Protein AF-0000000069015264 (afdb_homodimer)

pLDDT: mean 88.88, std 6.6, range [65.31, 96.31]

Secondary structure (DSSP, 8-state):
-EEEEES--HHHHHHHHHHHHTTT--SEEEEE--SSS----HHHHHHHHHH-TT--EEEEES-SS--HHHHHHHHHH-TT--EEEEES-TT--HHHHHHHHHH-TT--EEE-/-EEEEES--HHHHHHHHHHHHTTT---EEEEE--TTS----HHHHHHHHHH-TT--EEEEES-SS--HHHHHHHHHH-TT--EEEEES-TT--HHHHHHHHHH-TT--EEE-

InterPro domains:
  IPR006553 Leucine-rich repeat, cysteine-containing subtype [SM00367] (23-51)
  IPR006553 Leucine-rich repeat, cysteine-containing subtype [SM00367] (52-77)
  IPR006553 Leucine-rich repeat, cysteine-containing subtype [SM00367] (78-103)
  IPR032675 Leucine-rich repeat domain superfamily [G3DSA:3.80.10.10] (3-111)
  IPR057207 F-box/LRR-repeat protein 15-like, leucin rich repeat domain [PF25372] (23-104)

Foldseek 3Di:
DEDADEQAELVNLLVQLQVCLPVVFYAYYAYAYAPVDHGYALNSLLSNLQRGLNHAYYHYEHHARYALNSLLSNLQRHQNHAYYAYYNHVRYDVVSVVSSCVSHVNHDYYHD/DEDADEQAELVNLLVQLQVQLPVVFYAYYAYAYAPVDHGYALNSLLSNLQRGLNHAYYHYEHHARYALNSLLSNLQRHQNHAEYHYYNHVRYDVVSVVSSCVSHVNHDYYHD

Organism: Solanum tuberosum (NCBI:txid4113)

Sequence (224 aa):
MSFVGRKAIDVTLAAIAVGTANCGGLAKLSIQGNNLYRGVTDVGLKAIAQGCPTLKELSLSNVSFVGDEGLSEIAHGCHLLEKLDLFQCPRITNKSLLGIAKNCLNLNSVNEMSFVGRKAIDVTLAAIAVGTANCGGLAKLSIQGNNLYRGVTDVGLKAIAQGCPTLKELSLSNVSFVGDEGLSEIAHGCHLLEKLDLFQCPRITNKSLLGIAKNCLNLNSVNE

Solvent-accessible surface area (backbone atoms only — not comparable to full-atom values): 9660 Å² total; per-residue (Å²): 56,37,40,38,30,52,43,39,29,36,61,25,36,37,23,41,15,59,21,25,45,82,37,80,18,33,31,33,41,35,39,35,32,40,87,87,46,88,33,37,30,32,68,16,38,36,34,31,13,73,30,19,44,52,24,25,33,42,33,43,28,35,28,68,59,30,29,39,67,15,50,44,34,30,21,72,32,15,45,50,24,26,35,39,37,38,35,69,37,81,47,45,46,70,68,35,54,54,48,29,56,69,48,10,81,50,48,75,44,80,43,105,55,36,39,39,28,54,44,37,29,36,61,25,35,37,23,41,14,61,19,25,45,82,36,81,18,33,31,33,42,35,39,34,31,41,88,88,46,86,33,36,31,33,67,15,37,36,34,30,12,73,32,18,45,50,23,26,33,42,33,43,29,35,28,67,58,30,29,38,66,16,50,44,34,29,22,73,33,15,46,49,24,26,35,39,37,37,37,70,38,79,47,44,48,70,67,35,54,52,49,29,55,69,49,9,79,50,48,75,42,80,44,106

Structure (mmCIF, N/CA/C/O backbone):
data_AF-0000000069015264-model_v1
#
loop_
_entity.id
_entity.type
_entity.pdbx_description
1 polymer 'Ein3-binding f-box protein 3'
#
loop_
_atom_site.group_PDB
_atom_site.id
_atom_site.type_symbol
_atom_site.label_atom_id
_atom_site.label_alt_id
_atom_site.label_comp_id
_atom_site.label_asym_id
_atom_site.label_entity_id
_atom_site.label_seq_id
_atom_site.pdbx_PDB_ins_code
_atom_site.Cartn_x
_atom_site.Cartn_y
_atom_site.Cartn_z
_atom_site.occupancy
_atom_site.B_iso_or_equiv
_atom_site.auth_seq_id
_atom_site.auth_comp_id
_atom_site.auth_asym_id
_atom_site.auth_atom_id
_atom_site.pdbx_PDB_model_num
ATOM 1 N N . MET A 1 1 ? -7.809 -1.04 3.629 1 90 1 MET A N 1
ATOM 2 C CA . MET A 1 1 ? -6.461 -1.2 3.088 1 90 1 MET A CA 1
ATOM 3 C C . MET A 1 1 ? -5.469 -0.305 3.824 1 90 1 MET A C 1
ATOM 5 O O . MET A 1 1 ? -5.852 0.72 4.391 1 90 1 MET A O 1
ATOM 9 N N . SER A 1 2 ? -4.18 -0.753 3.887 1 91.38 2 SER A N 1
ATOM 10 C CA . SER A 1 2 ? -3.133 0.001 4.57 1 91.38 2 SER A CA 1
ATOM 11 C C . SER A 1 2 ? -1.863 0.068 3.729 1 91.38 2 SER A C 1
ATOM 13 O O . SER A 1 2 ? -1.563 -0.858 2.971 1 91.38 2 SER A O 1
ATOM 15 N N . PHE A 1 3 ? -1.215 1.207 3.789 1 90.56 3 PHE A N 1
ATOM 16 C CA . PHE A 1 3 ? 0.058 1.398 3.104 1 90.56 3 PHE A CA 1
ATOM 17 C C . PHE A 1 3 ? 1.101 1.98 4.051 1 90.56 3 PHE A C 1
ATOM 19 O O . PHE A 1 3 ? 0.806 2.898 4.816 1 90.56 3 PHE A O 1
ATOM 26 N N . VAL A 1 4 ? 2.176 1.383 4.004 1 90.44 4 VAL A N 1
ATOM 27 C CA . VAL A 1 4 ? 3.328 1.892 4.742 1 90.44 4 VAL A CA 1
ATOM 28 C C . VAL A 1 4 ? 4.516 2.061 3.797 1 90.44 4 VAL A C 1
ATOM 30 O O . VAL A 1 4 ? 4.879 1.13 3.078 1 90.44 4 VAL A O 1
ATOM 33 N N . GLY A 1 5 ? 5.008 3.258 3.764 1 88.38 5 GLY A N 1
ATOM 34 C CA . GLY A 1 5 ? 6.113 3.482 2.842 1 88.38 5 GLY A CA 1
ATOM 35 C C . GLY A 1 5 ? 7.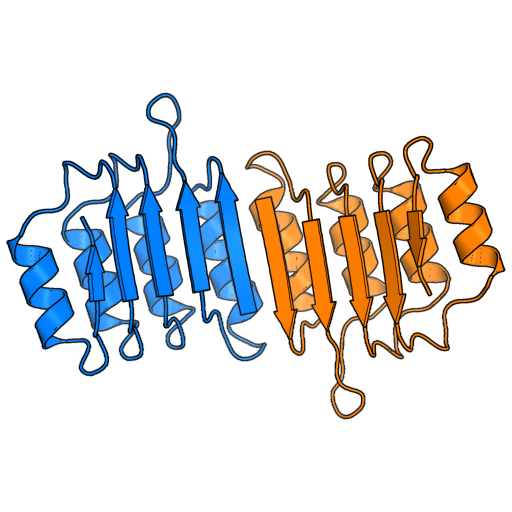199 4.367 3.42 1 88.38 5 GLY A C 1
ATOM 36 O O . GLY A 1 5 ? 6.914 5.32 4.145 1 88.38 5 GLY A O 1
ATOM 37 N N . ARG A 1 6 ? 8.477 3.842 3.068 1 81.62 6 ARG A N 1
ATOM 38 C CA . ARG A 1 6 ? 9.633 4.688 3.35 1 81.62 6 ARG A CA 1
ATOM 39 C C . ARG A 1 6 ? 10.055 5.461 2.107 1 81.62 6 ARG A C 1
ATOM 41 O O . ARG A 1 6 ? 10.016 4.934 0.994 1 81.62 6 ARG A O 1
ATOM 48 N N . LYS A 1 7 ? 10.305 6.73 2.172 1 77.88 7 LYS A N 1
ATOM 49 C CA . LYS A 1 7 ? 10.75 7.59 1.079 1 77.88 7 LYS A CA 1
ATOM 50 C C . LYS A 1 7 ? 9.633 7.793 0.054 1 77.88 7 LYS A C 1
ATOM 52 O O . LYS A 1 7 ? 9.891 7.805 -1.152 1 77.88 7 LYS A O 1
ATOM 57 N N . ALA A 1 8 ? 8.406 7.602 0.492 1 83.25 8 ALA A N 1
ATOM 58 C CA . ALA A 1 8 ? 7.289 7.867 -0.407 1 83.25 8 ALA A CA 1
ATOM 59 C C . ALA A 1 8 ? 7.34 9.297 -0.941 1 83.25 8 ALA A C 1
ATOM 61 O O . ALA A 1 8 ? 7.797 10.211 -0.25 1 83.25 8 ALA A O 1
ATOM 62 N N . ILE A 1 9 ? 6.996 9.406 -2.168 1 86.69 9 ILE A N 1
ATOM 63 C CA . ILE A 1 9 ? 6.938 10.719 -2.807 1 86.69 9 ILE A CA 1
ATOM 64 C C . ILE A 1 9 ? 5.523 10.992 -3.307 1 86.69 9 ILE A C 1
ATOM 66 O O . ILE A 1 9 ? 4.633 10.148 -3.15 1 86.69 9 ILE A O 1
ATOM 70 N N . ASP A 1 10 ? 5.324 12.109 -3.838 1 89.25 10 ASP A N 1
ATOM 71 C CA . ASP A 1 10 ? 3.992 12.555 -4.238 1 89.25 10 ASP A CA 1
ATOM 72 C C . ASP A 1 10 ? 3.383 11.609 -5.27 1 89.25 10 ASP A C 1
ATOM 74 O O . ASP A 1 10 ? 2.191 11.305 -5.211 1 89.25 10 ASP A O 1
ATOM 78 N N . VAL A 1 11 ? 4.203 11.094 -6.086 1 87.56 11 VAL A N 1
ATOM 79 C CA . VAL A 1 11 ? 3.723 10.195 -7.133 1 87.56 11 VAL A CA 1
ATOM 80 C C . VAL A 1 11 ? 3.227 8.891 -6.512 1 87.56 11 VAL A C 1
ATOM 82 O O . VAL A 1 11 ? 2.221 8.328 -6.953 1 87.56 11 VAL A O 1
ATOM 85 N N . THR A 1 12 ? 3.898 8.438 -5.578 1 89.75 12 THR A N 1
ATOM 86 C CA . THR A 1 12 ? 3.48 7.23 -4.879 1 89.75 12 THR A CA 1
ATOM 87 C C . THR A 1 12 ? 2.123 7.434 -4.215 1 89.75 12 THR A C 1
ATOM 89 O O . THR A 1 12 ? 1.22 6.605 -4.367 1 89.75 12 THR A O 1
ATOM 92 N N . LEU A 1 13 ? 1.972 8.516 -3.586 1 91 13 LEU A N 1
ATOM 93 C CA . LEU A 1 13 ? 0.717 8.805 -2.902 1 91 13 LEU A CA 1
ATOM 94 C C . LEU A 1 13 ? -0.426 8.953 -3.9 1 91 13 LEU A C 1
ATOM 96 O O . LEU A 1 13 ? -1.53 8.461 -3.664 1 91 13 LEU A O 1
ATOM 100 N N . ALA A 1 14 ? -0.157 9.547 -4.984 1 92.06 14 ALA A N 1
ATOM 101 C CA . ALA A 1 14 ? -1.168 9.703 -6.027 1 92.06 14 ALA A CA 1
ATOM 102 C C . ALA A 1 14 ? -1.589 8.344 -6.586 1 92.06 14 ALA A C 1
ATOM 104 O O . ALA A 1 14 ? -2.777 8.094 -6.793 1 92.06 14 ALA A O 1
ATOM 105 N N . ALA A 1 15 ? -0.667 7.555 -6.793 1 89.56 15 ALA A N 1
ATOM 106 C CA . ALA A 1 15 ? -0.944 6.227 -7.332 1 89.56 15 ALA A CA 1
ATOM 107 C C . ALA A 1 15 ? -1.759 5.391 -6.348 1 89.56 15 ALA A C 1
ATOM 109 O O . ALA A 1 15 ? -2.713 4.715 -6.738 1 89.56 15 ALA A O 1
ATOM 110 N N . ILE A 1 16 ? -1.406 5.473 -5.152 1 88.75 16 ILE A N 1
ATOM 111 C CA . ILE A 1 16 ? -2.117 4.73 -4.117 1 88.75 16 ILE A CA 1
ATOM 112 C C . ILE A 1 16 ? -3.547 5.25 -3.998 1 88.75 16 ILE A C 1
ATOM 114 O O . ILE A 1 16 ? -4.492 4.469 -3.879 1 88.75 16 ILE A O 1
ATOM 118 N N . ALA A 1 17 ? -3.602 6.512 -4.074 1 91.31 17 ALA A N 1
ATOM 119 C CA . ALA A 1 17 ? -4.926 7.125 -3.99 1 91.31 17 ALA A CA 1
ATOM 120 C C . ALA A 1 17 ? -5.828 6.637 -5.117 1 91.31 17 ALA A C 1
ATOM 122 O O . ALA A 1 17 ? -6.961 6.219 -4.879 1 91.31 17 ALA A O 1
ATOM 123 N N . VAL A 1 18 ? -5.297 6.602 -6.242 1 87.75 18 VAL A N 1
ATOM 124 C CA . VAL A 1 18 ? -6.059 6.168 -7.41 1 87.75 18 VAL A CA 1
ATOM 125 C C . VAL A 1 18 ? -6.352 4.676 -7.312 1 87.75 18 VAL A C 1
ATOM 127 O O . VAL A 1 18 ? -7.477 4.238 -7.566 1 87.75 18 VAL A O 1
ATOM 130 N N . GLY A 1 19 ? -5.484 3.986 -6.91 1 88.25 19 GLY A N 1
ATOM 131 C CA . GLY A 1 19 ? -5.602 2.537 -6.859 1 88.25 19 GLY A CA 1
ATOM 132 C C . GLY A 1 19 ? -6.559 2.055 -5.785 1 88.25 19 GLY A C 1
ATOM 133 O O . GLY A 1 19 ? -7.168 0.989 -5.922 1 88.25 19 GLY A O 1
ATOM 134 N N . THR A 1 20 ? -6.648 2.791 -4.762 1 87.56 20 THR A N 1
ATOM 135 C CA . THR A 1 20 ? -7.469 2.342 -3.641 1 87.56 20 THR A CA 1
ATOM 136 C C . THR A 1 20 ? -8.859 2.963 -3.703 1 87.56 20 THR A C 1
ATOM 138 O O . THR A 1 20 ? -9.789 2.494 -3.037 1 87.56 20 THR A O 1
ATOM 141 N N . ALA A 1 21 ? -8.969 3.971 -4.555 1 82.44 21 ALA A N 1
ATOM 142 C CA . ALA A 1 21 ? -10.219 4.715 -4.641 1 82.44 21 ALA A CA 1
ATOM 143 C C . ALA A 1 21 ? -11.375 3.797 -5.023 1 82.44 21 ALA A C 1
ATOM 145 O O . ALA A 1 21 ? -12.484 3.93 -4.496 1 82.44 21 ALA A O 1
ATOM 146 N N . ASN A 1 22 ? -11.078 2.822 -5.836 1 72.81 22 ASN A N 1
ATOM 147 C CA . ASN A 1 22 ? -12.156 1.99 -6.355 1 72.81 22 ASN A CA 1
ATOM 148 C C . ASN A 1 22 ? -12.289 0.686 -5.574 1 72.81 22 ASN A C 1
ATOM 150 O O . ASN A 1 22 ? -13.07 -0.188 -5.941 1 72.81 22 ASN A O 1
ATOM 154 N N . CYS A 1 23 ? -11.484 0.502 -4.629 1 73.12 23 CYS A N 1
ATOM 155 C CA . CYS A 1 23 ? -11.477 -0.779 -3.93 1 73.12 23 CYS A CA 1
ATOM 156 C C . CYS A 1 23 ? -11.789 -0.596 -2.449 1 73.12 23 CYS A C 1
ATOM 158 O O . CYS A 1 23 ? -11.312 -1.361 -1.611 1 73.12 23 CYS A O 1
ATOM 160 N N . GLY A 1 24 ? -12.617 0.303 -2.023 1 77.25 24 GLY A N 1
ATOM 161 C CA . GLY A 1 24 ? -13.016 0.481 -0.635 1 77.25 24 GLY A CA 1
ATOM 162 C C . GLY A 1 24 ? -12.25 1.592 0.063 1 77.25 24 GLY A C 1
ATOM 163 O O . GLY A 1 24 ? -12.633 2.021 1.154 1 77.25 24 GLY A O 1
ATOM 164 N N . GLY A 1 25 ? -11.102 1.913 -0.547 1 85.81 25 GLY A N 1
ATOM 165 C CA . GLY A 1 25 ? -10.375 3.053 -0.016 1 85.81 25 GLY A CA 1
ATOM 166 C C . GLY A 1 25 ? -9.266 2.658 0.942 1 85.81 25 GLY A C 1
ATOM 167 O O . GLY A 1 25 ? -9.164 1.494 1.337 1 85.81 25 GLY A O 1
ATOM 168 N N . LEU A 1 26 ? -8.422 3.629 1.366 1 90.69 26 LEU A N 1
ATOM 169 C CA . LEU A 1 26 ? -7.297 3.43 2.273 1 90.69 26 LEU A CA 1
ATOM 170 C C . LEU A 1 26 ? -7.688 3.77 3.707 1 90.69 26 LEU A C 1
ATOM 172 O O . LEU A 1 26 ? -8.266 4.828 3.963 1 90.69 26 LEU A O 1
ATOM 176 N N . ALA A 1 27 ? -7.496 2.885 4.566 1 93.25 27 ALA A N 1
ATOM 177 C CA . ALA A 1 27 ? -7.848 3.119 5.965 1 93.25 27 ALA A CA 1
ATOM 178 C C . ALA A 1 27 ? -6.641 3.623 6.758 1 93.25 27 ALA A C 1
ATOM 180 O O . ALA A 1 27 ? -6.781 4.48 7.633 1 93.25 27 ALA A O 1
ATOM 181 N N . LYS A 1 28 ? -5.453 3.092 6.418 1 94.88 28 LYS A N 1
ATOM 182 C CA . LYS A 1 28 ? -4.25 3.484 7.141 1 94.88 28 LYS A CA 1
ATOM 183 C C . LYS A 1 28 ? -3.121 3.842 6.18 1 94.88 28 LYS A C 1
ATOM 185 O O . LYS A 1 28 ? -2.85 3.104 5.23 1 94.88 28 LYS A O 1
ATOM 190 N N . LEU A 1 29 ? -2.518 4.953 6.508 1 95.12 29 LEU A N 1
ATOM 191 C CA . LEU A 1 29 ? -1.38 5.426 5.727 1 95.12 29 LEU A CA 1
ATOM 192 C C . LEU A 1 29 ? -0.23 5.84 6.637 1 95.12 29 LEU A C 1
ATOM 194 O O . LEU A 1 29 ? -0.415 6.66 7.539 1 95.12 29 LEU A O 1
ATOM 198 N N . SER A 1 30 ? 0.88 5.242 6.422 1 95.56 30 SER A N 1
ATOM 199 C CA . SER A 1 30 ? 2.08 5.586 7.176 1 95.56 30 SER A CA 1
ATOM 200 C C . SER A 1 30 ? 3.248 5.898 6.246 1 95.56 30 SER A C 1
ATOM 202 O O . SER A 1 30 ? 3.695 5.031 5.496 1 95.56 30 SER A O 1
ATOM 204 N N . ILE A 1 31 ? 3.686 7.145 6.395 1 92.5 31 ILE A N 1
ATOM 205 C CA . ILE A 1 31 ? 4.773 7.586 5.531 1 92.5 31 ILE A CA 1
ATOM 206 C C . ILE A 1 31 ? 5.988 7.953 6.383 1 92.5 31 ILE A C 1
ATOM 208 O O . ILE A 1 31 ? 5.879 8.742 7.324 1 92.5 31 ILE A O 1
ATOM 212 N N . GLN A 1 32 ? 7.051 7.41 6.117 1 89.25 32 GLN A N 1
ATOM 213 C CA . GLN A 1 32 ? 8.32 7.742 6.754 1 89.25 32 GLN A CA 1
ATOM 214 C C . GLN A 1 32 ? 9.289 8.375 5.754 1 89.25 32 GLN A C 1
ATOM 216 O O . GLN A 1 32 ? 9.75 7.715 4.824 1 89.25 32 GLN A O 1
ATOM 221 N N . GLY A 1 33 ? 9.414 9.625 5.855 1 83.31 33 GLY A N 1
ATOM 222 C CA . GLY A 1 33 ? 10.344 10.336 4.988 1 83.31 33 GLY A CA 1
ATOM 223 C C . GLY A 1 33 ? 11.766 10.328 5.512 1 83.31 33 GLY A C 1
ATOM 224 O O . GLY A 1 33 ? 12.078 9.609 6.461 1 83.31 33 GLY A O 1
ATOM 225 N N . ASN A 1 34 ? 12.539 10.828 4.645 1 75.19 34 ASN A N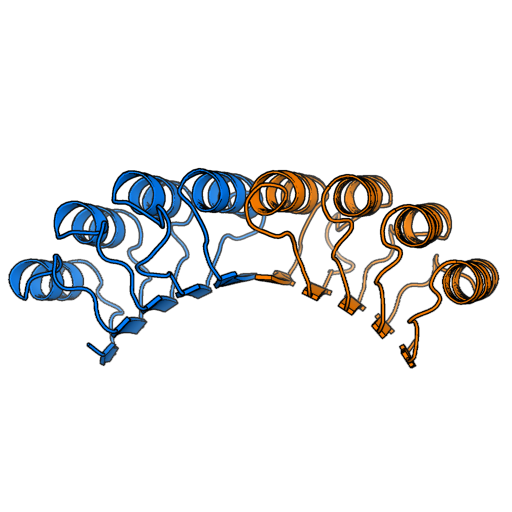 1
ATOM 226 C CA . ASN A 1 34 ? 13.914 11.086 5.051 1 75.19 34 ASN A CA 1
ATOM 227 C C . ASN A 1 34 ? 14.359 12.5 4.688 1 75.19 34 ASN A C 1
ATOM 229 O O . ASN A 1 34 ? 13.797 13.109 3.777 1 75.19 34 ASN A O 1
ATOM 233 N N . ASN A 1 35 ? 14.984 13.062 5.535 1 67.62 35 ASN A N 1
ATOM 234 C CA . ASN A 1 35 ? 15.406 14.453 5.383 1 67.62 35 ASN A CA 1
ATOM 235 C C . ASN A 1 35 ? 16.359 14.617 4.191 1 67.62 35 ASN A C 1
ATOM 237 O O . ASN A 1 35 ? 16.578 15.742 3.732 1 67.62 35 ASN A O 1
ATOM 241 N N . LEU A 1 36 ? 16.875 13.695 3.666 1 65.56 36 LEU A N 1
ATOM 242 C CA . LEU A 1 36 ? 17.891 13.789 2.631 1 65.56 36 LEU A CA 1
ATOM 243 C C . LEU A 1 36 ? 17.266 13.805 1.242 1 65.56 36 LEU A C 1
ATOM 245 O O . LEU A 1 36 ? 17.844 14.344 0.297 1 65.56 36 LEU A O 1
ATOM 249 N N . TYR A 1 37 ? 16.078 13.242 1.174 1 66.31 37 TYR A N 1
ATOM 250 C CA . TYR A 1 37 ? 15.445 13.102 -0.136 1 66.31 37 TYR A CA 1
ATOM 251 C C . TYR A 1 37 ? 14.078 13.781 -0.162 1 66.31 37 TYR A C 1
ATOM 253 O O . TYR A 1 37 ? 13.477 14.023 0.888 1 66.31 37 TYR A O 1
ATOM 261 N N . ARG A 1 38 ? 13.961 14.273 -1.458 1 68.81 38 ARG A N 1
ATOM 262 C CA . ARG A 1 38 ? 12.648 14.891 -1.656 1 68.81 38 ARG A CA 1
ATOM 263 C C . ARG A 1 38 ? 11.531 13.945 -1.237 1 68.81 38 ARG A C 1
ATOM 265 O O . ARG A 1 38 ? 11.469 12.805 -1.697 1 68.81 38 ARG A O 1
ATOM 272 N N . GLY A 1 39 ? 10.867 14.109 -0.186 1 81.69 39 GLY A N 1
ATOM 273 C CA . GLY A 1 39 ? 9.805 13.273 0.34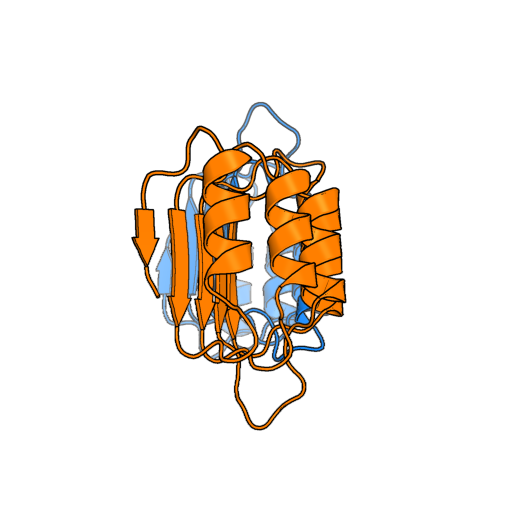9 1 81.69 39 GLY A CA 1
ATOM 274 C C . GLY A 1 39 ? 8.414 13.758 -0.017 1 81.69 39 GLY A C 1
ATOM 275 O O . GLY A 1 39 ? 8.227 14.383 -1.065 1 81.69 39 GLY A O 1
ATOM 276 N N . VAL A 1 40 ? 7.43 13.461 0.642 1 89.69 40 VAL A N 1
ATOM 277 C CA . VAL A 1 40 ? 6.027 13.805 0.439 1 89.69 40 VAL A CA 1
ATOM 278 C C . VAL A 1 40 ? 5.824 15.297 0.685 1 89.69 40 VAL A C 1
ATOM 280 O O . VAL A 1 40 ? 6.414 15.875 1.603 1 89.69 40 VAL A O 1
ATOM 283 N N . THR A 1 41 ? 5.117 15.891 -0.174 1 92.88 41 THR A N 1
ATOM 284 C CA . THR A 1 41 ? 4.77 17.297 -0.038 1 92.88 41 THR A CA 1
ATOM 285 C C . THR A 1 41 ? 3.262 17.469 0.116 1 92.88 41 THR A C 1
ATOM 287 O O . THR A 1 41 ? 2.525 16.484 0.215 1 92.88 41 THR A O 1
ATOM 290 N N . ASP A 1 42 ? 2.875 18.719 0.122 1 95.31 42 ASP A N 1
ATOM 291 C CA . ASP A 1 42 ? 1.453 19.016 0.24 1 95.31 42 ASP A CA 1
ATOM 292 C C . ASP A 1 42 ? 0.671 18.469 -0.952 1 95.31 42 ASP A C 1
ATOM 294 O O . ASP A 1 42 ? -0.498 18.109 -0.819 1 95.31 42 ASP A O 1
ATOM 298 N N . VAL A 1 43 ? 1.321 18.391 -2.014 1 94.06 43 VAL A N 1
ATOM 299 C CA . VAL A 1 43 ? 0.686 17.891 -3.229 1 94.06 43 VAL A CA 1
ATOM 300 C C . VAL A 1 43 ? 0.296 16.422 -3.041 1 94.06 43 VAL A C 1
ATOM 302 O O . VAL A 1 43 ? -0.806 16.016 -3.416 1 94.06 43 VAL A O 1
ATOM 305 N N . GLY A 1 44 ? 1.188 15.688 -2.467 1 93.81 44 GLY A N 1
ATOM 306 C CA . GLY A 1 44 ? 0.896 14.289 -2.199 1 93.81 44 GLY A CA 1
ATOM 307 C C . GLY A 1 44 ? -0.239 14.094 -1.211 1 93.81 44 GLY A C 1
ATOM 308 O O . GLY A 1 44 ? -1.117 13.258 -1.423 1 93.81 44 GLY A O 1
ATOM 309 N N . LEU A 1 45 ? -0.181 14.828 -0.225 1 94.62 45 LEU A N 1
ATOM 310 C CA . LEU A 1 45 ? -1.237 14.742 0.777 1 94.62 45 LEU A CA 1
ATOM 311 C C . LEU A 1 45 ? -2.584 15.141 0.183 1 94.62 45 LEU A C 1
ATOM 313 O O . LEU A 1 45 ? -3.617 14.57 0.54 1 94.62 45 LEU A O 1
ATOM 317 N N . LYS A 1 46 ? -2.551 16.062 -0.693 1 95.69 46 LYS A N 1
ATOM 318 C CA . LYS A 1 46 ? -3.777 16.484 -1.373 1 95.69 46 LYS A CA 1
ATOM 319 C C . LYS A 1 46 ? -4.355 15.344 -2.205 1 95.69 46 LYS A C 1
ATOM 321 O O . LYS A 1 46 ? -5.57 15.133 -2.227 1 95.69 46 LYS A O 1
ATOM 326 N N . ALA A 1 47 ? -3.508 14.656 -2.857 1 93.69 47 ALA A N 1
ATOM 327 C CA . ALA A 1 47 ? -3.941 13.5 -3.639 1 93.69 47 ALA A CA 1
ATOM 328 C C . ALA A 1 47 ? -4.637 12.469 -2.752 1 93.69 47 ALA A C 1
ATOM 330 O O . ALA A 1 47 ? -5.676 11.922 -3.125 1 93.69 47 ALA A O 1
ATOM 331 N N . ILE A 1 48 ? -4.102 12.211 -1.608 1 94.19 48 ILE A N 1
ATOM 332 C CA . ILE A 1 48 ? -4.672 11.266 -0.661 1 94.19 48 ILE A CA 1
ATOM 333 C C . ILE A 1 48 ? -6.016 11.781 -0.155 1 94.19 48 ILE A C 1
ATOM 335 O O . ILE A 1 48 ? -6.996 11.031 -0.096 1 94.19 48 ILE A O 1
ATOM 339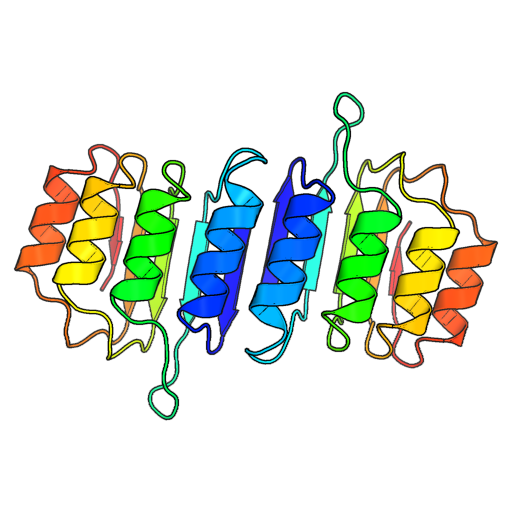 N N . ALA A 1 49 ? -6.039 13.016 0.125 1 94.25 49 ALA A N 1
ATOM 340 C CA . ALA A 1 49 ? -7.258 13.633 0.639 1 94.25 49 ALA A CA 1
ATOM 341 C C . ALA A 1 49 ? -8.398 13.516 -0.371 1 94.25 49 ALA A C 1
ATOM 343 O O . ALA A 1 49 ? -9.547 13.25 0.003 1 94.25 49 ALA A O 1
ATOM 344 N N . GLN A 1 50 ? -8.102 13.672 -1.566 1 93.19 50 GLN A N 1
ATOM 345 C CA . GLN A 1 50 ? -9.094 13.633 -2.631 1 93.19 50 GLN A CA 1
ATOM 346 C C . GLN A 1 50 ? -9.438 12.195 -3.014 1 93.19 50 GLN A C 1
ATOM 348 O O . GLN A 1 50 ? -10.57 11.906 -3.402 1 93.19 50 GLN A O 1
ATOM 353 N N . GLY A 1 51 ? -8.492 11.359 -2.893 1 91.75 51 GLY A N 1
ATOM 354 C CA . GLY A 1 51 ? -8.656 10 -3.396 1 91.75 51 GLY A CA 1
ATOM 355 C C . GLY A 1 51 ? -9.07 9.016 -2.324 1 91.75 51 GLY A C 1
ATOM 356 O O . GLY A 1 51 ? -9.586 7.938 -2.635 1 91.75 51 GLY A O 1
ATOM 357 N N . CYS A 1 52 ? -8.805 9.328 -1.113 1 92.62 52 CYS A N 1
ATOM 358 C CA . CYS A 1 52 ? -9.055 8.375 -0.041 1 92.62 52 CYS A CA 1
ATOM 359 C C . CYS A 1 52 ? -9.836 9.023 1.094 1 92.62 52 CYS A C 1
ATOM 361 O O . CYS A 1 52 ? -9.32 9.188 2.199 1 92.62 52 CYS A O 1
ATOM 363 N N . PRO A 1 53 ? -11.062 9.234 0.855 1 91 53 PRO A N 1
ATOM 364 C CA . PRO A 1 53 ? -11.898 9.828 1.898 1 91 53 PRO A CA 1
ATOM 365 C C . PRO A 1 53 ? -12.172 8.867 3.053 1 91 53 PRO A C 1
ATOM 367 O O . PRO A 1 53 ? -12.664 9.281 4.105 1 91 53 PRO A O 1
ATOM 370 N N . THR A 1 54 ? -11.766 7.633 2.914 1 91.94 54 THR A N 1
ATOM 371 C CA . THR A 1 54 ? -12.023 6.617 3.93 1 91.94 54 THR A CA 1
ATOM 372 C C . THR A 1 54 ? -10.812 6.461 4.852 1 91.94 54 THR A C 1
ATOM 374 O O . THR A 1 54 ? -10.766 5.535 5.664 1 91.94 54 THR A O 1
ATOM 377 N N . LEU A 1 55 ? -9.828 7.305 4.793 1 93.69 55 LEU A N 1
ATOM 378 C CA . LEU A 1 55 ? -8.609 7.234 5.594 1 93.69 55 LEU A CA 1
ATOM 379 C C . LEU A 1 55 ? -8.914 7.422 7.074 1 93.69 55 LEU A C 1
ATOM 381 O O . LEU A 1 55 ? -9.57 8.398 7.457 1 93.69 55 LEU A O 1
ATOM 385 N N . LYS A 1 56 ? -8.492 6.551 7.902 1 94.81 56 LYS A N 1
ATOM 386 C CA . LYS A 1 56 ? -8.781 6.59 9.336 1 94.81 56 LYS A CA 1
ATOM 387 C C . LYS A 1 56 ? -7.52 6.883 10.141 1 94.81 56 LYS A C 1
ATOM 389 O O . LYS A 1 56 ? -7.582 7.516 11.195 1 94.81 56 LYS A O 1
ATOM 394 N N . GLU A 1 57 ? -6.379 6.395 9.68 1 95.56 57 GLU A N 1
ATOM 395 C CA . GLU A 1 57 ? -5.117 6.598 10.383 1 95.56 57 GLU A CA 1
ATOM 396 C C . GLU A 1 57 ? -4.043 7.145 9.445 1 95.56 57 GLU A C 1
ATOM 398 O O . GLU A 1 57 ? -3.781 6.559 8.391 1 95.56 57 GLU A O 1
ATOM 403 N N . LEU A 1 58 ? -3.484 8.266 9.883 1 95.75 58 LEU A N 1
ATOM 404 C CA . LEU A 1 58 ? -2.398 8.875 9.125 1 95.75 58 LEU A CA 1
ATOM 405 C C . LEU A 1 58 ? -1.165 9.078 10 1 95.75 58 LEU A C 1
ATOM 407 O O . LEU A 1 58 ? -1.256 9.656 11.086 1 95.75 58 LEU A O 1
ATOM 411 N N . SER A 1 59 ? -0.075 8.547 9.539 1 96.31 59 SER A N 1
ATOM 412 C CA . SER A 1 59 ? 1.192 8.719 10.234 1 96.31 59 SER A CA 1
ATOM 413 C C . SER A 1 59 ? 2.262 9.289 9.312 1 96.31 59 SER A C 1
ATOM 415 O O . SER A 1 59 ? 2.57 8.711 8.273 1 96.31 59 SER A O 1
ATOM 417 N N . LEU A 1 60 ? 2.777 10.445 9.727 1 93.5 60 LEU A N 1
ATOM 418 C CA . LEU A 1 60 ? 3.859 11.094 8.992 1 93.5 60 LEU A CA 1
ATOM 419 C C . LEU A 1 60 ? 5.09 11.258 9.883 1 93.5 60 LEU A C 1
ATOM 421 O O . LEU A 1 60 ? 5.004 11.805 10.977 1 93.5 60 LEU A O 1
ATOM 425 N N . SER A 1 61 ? 6.195 10.742 9.422 1 92.94 61 SER A N 1
ATOM 426 C CA . SER A 1 61 ? 7.438 10.859 10.18 1 92.94 61 SER A CA 1
ATOM 427 C C . SER A 1 61 ? 8.578 11.367 9.297 1 92.94 61 SER A C 1
ATOM 429 O O . SER A 1 61 ? 8.766 10.883 8.18 1 92.94 61 SER A O 1
ATOM 431 N N . ASN A 1 62 ? 9.328 12.359 9.781 1 91.06 62 ASN A N 1
ATOM 432 C CA . ASN A 1 62 ? 10.508 12.914 9.125 1 91.06 62 ASN A CA 1
ATOM 433 C C . ASN A 1 62 ? 10.172 13.492 7.754 1 91.06 62 ASN A C 1
ATOM 435 O O . ASN A 1 62 ? 10.883 13.234 6.777 1 91.06 62 ASN A O 1
ATOM 439 N N . VAL A 1 63 ? 8.992 14.109 7.73 1 88.19 63 VAL A N 1
ATOM 440 C CA . VAL A 1 63 ? 8.586 14.766 6.492 1 88.19 63 VAL A CA 1
ATOM 441 C C . VAL A 1 63 ? 8.688 16.281 6.656 1 88.19 63 VAL A C 1
ATOM 443 O O . VAL A 1 63 ? 7.914 16.891 7.402 1 88.19 63 VAL A O 1
ATOM 446 N N . SER A 1 64 ? 9.547 16.922 5.961 1 87.88 64 SER A N 1
ATOM 447 C CA . SER A 1 64 ? 9.828 18.344 6.168 1 87.88 64 SER A CA 1
ATOM 448 C C . SER A 1 64 ? 9.125 19.203 5.129 1 87.88 64 SER A C 1
ATOM 450 O O . SER A 1 64 ? 9.023 20.422 5.289 1 87.88 64 SER A O 1
ATOM 452 N N . PHE A 1 65 ? 8.57 18.594 4.133 1 90.12 65 PHE A N 1
ATOM 453 C CA . PHE A 1 65 ? 8.008 19.375 3.039 1 90.12 65 PHE A CA 1
ATOM 454 C C . PHE A 1 65 ? 6.492 19.469 3.172 1 90.12 65 PHE A C 1
ATOM 456 O O . PHE A 1 65 ? 5.84 20.172 2.393 1 90.12 65 PHE A O 1
ATOM 463 N N . VAL A 1 66 ? 5.938 18.75 4.105 1 92.31 66 VAL A N 1
ATOM 464 C CA . VAL A 1 66 ? 4.504 18.828 4.359 1 92.31 66 VAL A CA 1
ATOM 465 C C . VAL A 1 66 ? 4.207 19.922 5.367 1 92.31 66 VAL A C 1
ATOM 467 O O . VAL A 1 66 ? 4.832 20 6.43 1 92.31 66 VAL A O 1
ATOM 470 N N . GLY A 1 67 ? 3.363 20.812 5 1 93.56 67 GLY A N 1
ATOM 471 C CA . GLY A 1 67 ? 3.016 21.906 5.887 1 93.56 67 GLY A CA 1
ATOM 472 C C . GLY A 1 67 ? 1.543 21.938 6.254 1 93.56 67 GLY A C 1
ATOM 473 O O . GLY A 1 67 ? 0.854 20.922 6.156 1 93.56 67 GLY A O 1
ATOM 474 N N . ASP A 1 68 ? 1.133 23.062 6.707 1 94.38 68 ASP A N 1
ATOM 475 C CA . ASP A 1 68 ? -0.24 23.25 7.164 1 94.38 68 ASP A CA 1
ATOM 476 C C . ASP A 1 68 ? -1.23 23.094 6.012 1 94.38 68 ASP A C 1
ATOM 478 O O . ASP A 1 68 ? -2.355 22.625 6.211 1 94.38 68 ASP A O 1
ATOM 482 N N . GLU A 1 69 ? -0.777 23.422 4.891 1 94.38 69 GLU A N 1
ATOM 483 C CA . GLU A 1 69 ? -1.646 23.297 3.725 1 94.38 69 GLU A CA 1
ATOM 484 C C . GLU A 1 69 ? -2.02 21.844 3.459 1 94.38 69 GLU A C 1
ATOM 486 O O . GLU A 1 69 ? -3.184 21.531 3.203 1 94.38 69 GLU A O 1
ATOM 491 N N . GLY A 1 70 ? -1.023 21.031 3.516 1 94.56 70 GLY A N 1
ATOM 492 C CA . GLY A 1 70 ? -1.272 19.609 3.307 1 94.56 70 GLY A CA 1
ATOM 493 C C . GLY A 1 70 ? -2.189 19.016 4.355 1 94.56 70 GLY A C 1
ATOM 494 O O . GLY A 1 70 ? -3.121 18.281 4.02 1 94.56 70 GLY A O 1
ATOM 495 N N . LEU A 1 71 ? -1.896 19.297 5.531 1 93.56 71 LEU A N 1
ATOM 496 C CA . LEU A 1 71 ? -2.701 18.781 6.629 1 93.56 71 LEU A CA 1
ATOM 497 C C . LEU A 1 71 ? -4.133 19.312 6.555 1 93.56 71 LEU A C 1
ATOM 499 O O . LEU A 1 71 ? -5.078 18.578 6.871 1 93.56 71 LEU A O 1
ATOM 503 N N . SER A 1 72 ? -4.27 20.516 6.109 1 94.12 72 SER A N 1
ATOM 504 C CA . SER A 1 72 ? -5.602 21.094 5.941 1 94.12 72 SER A CA 1
ATOM 505 C C . SER A 1 72 ? -6.398 20.359 4.879 1 94.12 72 SER A C 1
ATOM 507 O O . SER A 1 72 ? -7.602 20.141 5.035 1 94.12 72 SER A O 1
ATOM 509 N N . GLU A 1 73 ? -5.746 19.953 3.842 1 94.31 73 GLU A N 1
ATOM 510 C CA . GLU A 1 73 ? -6.395 19.172 2.793 1 94.31 73 GLU A CA 1
ATOM 511 C C . GLU A 1 73 ? -6.891 17.828 3.33 1 94.31 73 GLU A C 1
ATOM 513 O O . GLU A 1 73 ? -7.992 17.391 2.992 1 94.31 73 GLU A O 1
ATOM 518 N N . ILE A 1 74 ? -6.094 17.25 4.109 1 94.62 74 ILE A N 1
ATOM 519 C CA . ILE A 1 74 ? -6.465 15.977 4.73 1 94.62 74 ILE A CA 1
ATOM 520 C C . ILE A 1 74 ? -7.699 16.172 5.609 1 94.62 74 ILE A C 1
ATOM 522 O O . ILE A 1 74 ? -8.648 15.391 5.551 1 94.62 74 ILE A O 1
ATOM 526 N N . ALA A 1 75 ? -7.711 17.203 6.34 1 93 75 ALA A N 1
ATOM 527 C CA . ALA A 1 75 ? -8.828 17.5 7.227 1 93 75 ALA A CA 1
ATOM 528 C C . ALA A 1 75 ? -10.117 17.688 6.438 1 93 75 ALA A C 1
ATOM 530 O O . ALA A 1 75 ? -11.188 17.25 6.863 1 93 75 ALA A O 1
ATOM 531 N N . HIS A 1 76 ? -9.969 18.266 5.336 1 93.12 76 HIS A N 1
ATOM 532 C CA . HIS A 1 76 ? -11.141 18.578 4.523 1 93.12 76 HIS A CA 1
ATOM 533 C C . HIS A 1 76 ? -11.586 17.375 3.707 1 93.12 76 HIS A C 1
ATOM 535 O O . HIS A 1 76 ? -12.773 17.219 3.404 1 93.12 76 HIS A O 1
ATOM 541 N N . GLY A 1 77 ? -10.68 16.609 3.322 1 93.25 77 GLY A N 1
ATOM 542 C CA . GLY A 1 77 ? -10.969 15.508 2.414 1 93.25 77 GLY A CA 1
ATOM 543 C C . GLY A 1 77 ? -11.219 14.188 3.129 1 93.25 77 GLY A C 1
ATOM 544 O O . GLY A 1 77 ? -11.914 13.312 2.604 1 93.25 77 GLY A O 1
ATOM 545 N N . CYS A 1 78 ? -10.586 14.023 4.266 1 92.88 78 CYS A N 1
ATOM 546 C CA . CYS A 1 78 ? -10.68 12.766 5 1 92.88 78 CYS A CA 1
ATOM 547 C C . CYS A 1 78 ? -11.422 12.961 6.312 1 92.88 78 CYS A C 1
ATOM 549 O O . CYS A 1 78 ? -10.812 13.016 7.379 1 92.88 78 CYS A O 1
ATOM 551 N N . HIS A 1 79 ? -12.672 12.844 6.23 1 91.44 79 HIS A N 1
ATOM 552 C CA . HIS A 1 79 ? -13.531 13.133 7.371 1 91.44 79 HIS A CA 1
ATOM 553 C C . HIS A 1 79 ? -13.578 11.961 8.344 1 91.44 79 HIS A C 1
ATOM 555 O O . HIS A 1 79 ? -14.008 12.117 9.492 1 91.44 79 HIS A O 1
ATOM 561 N N . LEU A 1 80 ? -13.086 10.867 7.961 1 93.06 80 LEU A N 1
ATOM 562 C CA . LEU A 1 80 ? -13.156 9.68 8.805 1 93.06 80 LEU A CA 1
ATOM 563 C C . LEU A 1 80 ? -11.867 9.492 9.586 1 93.06 80 LEU A C 1
ATOM 565 O O . LEU A 1 80 ? -11.695 8.484 10.281 1 93.06 80 LEU A O 1
ATOM 569 N N . LEU A 1 81 ? -10.938 10.391 9.492 1 94 81 LEU A N 1
ATOM 570 C CA . LEU A 1 81 ? -9.648 10.297 10.172 1 94 81 LEU A CA 1
ATOM 571 C C . LEU A 1 81 ? -9.836 10.164 11.68 1 94 81 LEU A C 1
ATOM 573 O O . LEU A 1 81 ? -10.539 10.969 12.297 1 94 81 LEU A O 1
ATOM 577 N N . GLU A 1 82 ? -9.227 9.203 12.25 1 94.25 82 GLU A N 1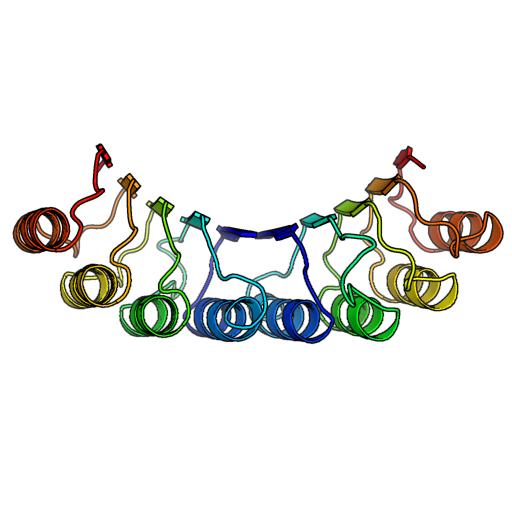
ATOM 578 C CA . GLU A 1 82 ? -9.375 8.914 13.672 1 94.25 82 GLU A CA 1
ATOM 579 C C . GLU A 1 82 ? -8.055 9.109 14.414 1 94.25 82 GLU A C 1
ATOM 581 O O . GLU A 1 82 ? -8.039 9.445 15.602 1 94.25 82 GLU A O 1
ATOM 586 N N . LYS A 1 83 ? -6.984 8.828 13.734 1 94.56 83 LYS A N 1
ATOM 587 C CA . LYS A 1 83 ? -5.668 8.922 14.359 1 94.56 83 LYS A CA 1
ATOM 588 C C . LYS A 1 83 ? -4.684 9.656 13.453 1 94.56 83 LYS A C 1
ATOM 590 O O . LYS A 1 83 ? -4.57 9.344 12.273 1 94.56 83 LYS A O 1
ATOM 595 N N . LEU A 1 84 ? -4.027 10.617 14.133 1 94.62 84 LEU A N 1
ATOM 596 C CA . LEU A 1 84 ? -2.996 11.383 13.43 1 94.62 84 LEU A CA 1
ATOM 597 C C . LEU A 1 84 ? -1.69 11.375 14.219 1 94.62 84 LEU A C 1
ATOM 599 O O . LEU A 1 84 ? -1.654 11.82 15.375 1 94.62 84 LEU A O 1
ATOM 603 N N . ASP A 1 85 ? -0.685 10.836 13.586 1 94.81 85 ASP A N 1
ATOM 604 C CA . ASP A 1 85 ? 0.641 10.781 14.195 1 94.81 85 ASP A CA 1
ATOM 605 C C . ASP A 1 85 ? 1.654 11.578 13.375 1 94.81 85 ASP A C 1
ATOM 607 O O . ASP A 1 85 ? 1.934 11.25 12.227 1 94.81 85 ASP A O 1
ATOM 611 N N . LEU A 1 86 ? 2.18 12.57 14.016 1 92.88 86 LEU A N 1
ATOM 612 C CA . LEU A 1 86 ? 3.197 13.406 13.391 1 92.88 86 LEU A CA 1
ATOM 613 C C . LEU A 1 86 ? 4.5 13.359 14.188 1 92.88 86 LEU A C 1
ATOM 615 O O . LEU A 1 86 ? 4.5 13.57 15.398 1 92.88 86 LEU A O 1
ATOM 619 N N . PHE A 1 87 ? 5.496 12.938 13.461 1 91.5 87 PHE A N 1
ATOM 620 C CA . PHE A 1 87 ? 6.809 12.883 14.094 1 91.5 87 PHE A CA 1
ATOM 621 C C . PHE A 1 87 ? 7.836 13.641 13.266 1 91.5 87 PHE A C 1
ATOM 623 O O . PHE A 1 87 ? 8.086 13.305 12.109 1 91.5 87 PHE A O 1
ATOM 630 N N . GLN A 1 88 ? 8.477 14.664 13.844 1 90.25 88 GLN A N 1
ATOM 631 C CA . GLN A 1 88 ? 9.516 15.453 13.188 1 90.25 88 GLN A CA 1
ATOM 632 C C . GLN A 1 88 ? 8.992 16.078 11.898 1 90.25 88 GLN A C 1
ATOM 634 O O . GLN A 1 88 ? 9.609 15.938 10.836 1 90.25 88 GLN A O 1
ATOM 639 N N . CYS A 1 89 ? 7.898 16.766 12.008 1 90.56 89 CYS A N 1
ATOM 640 C CA . CYS A 1 89 ? 7.301 17.547 10.93 1 90.56 89 CYS A CA 1
ATOM 641 C C . CYS A 1 89 ? 7.285 19.031 11.273 1 90.56 89 CYS A C 1
ATOM 643 O O . CYS A 1 89 ? 6.262 19.562 11.703 1 90.56 89 CYS A O 1
ATOM 645 N N . PRO A 1 90 ? 8.312 19.75 11.008 1 88.38 90 PRO A N 1
ATOM 646 C CA . PRO A 1 90 ? 8.516 21.125 11.492 1 88.38 90 PRO A CA 1
ATOM 647 C C . PRO A 1 90 ? 7.602 22.125 10.805 1 88.38 90 PRO A C 1
ATOM 649 O O . PRO A 1 90 ? 7.371 23.219 11.336 1 88.38 90 PRO A O 1
ATOM 652 N N . ARG A 1 91 ? 7.156 21.828 9.672 1 91.75 91 ARG A N 1
ATOM 653 C CA . ARG A 1 91 ? 6.379 22.797 8.906 1 91.75 91 ARG A CA 1
ATOM 654 C C . ARG A 1 91 ? 4.906 22.75 9.305 1 91.75 91 ARG A C 1
ATOM 656 O O . ARG A 1 91 ? 4.105 23.578 8.852 1 91.75 91 ARG A O 1
ATOM 663 N N . ILE A 1 92 ? 4.543 21.766 10.078 1 92.75 92 ILE A N 1
ATOM 664 C CA . ILE A 1 92 ? 3.172 21.656 10.57 1 92.75 92 ILE A CA 1
ATOM 665 C C . ILE A 1 92 ? 3.037 22.406 11.891 1 92.75 92 ILE A C 1
ATOM 667 O O . ILE A 1 92 ? 3.805 22.188 12.828 1 92.75 92 ILE A O 1
ATOM 671 N N . THR A 1 93 ? 2.07 23.234 11.914 1 91.25 93 THR A N 1
ATOM 672 C CA . THR A 1 93 ? 1.887 24.062 13.102 1 91.25 93 THR A CA 1
ATOM 673 C C . THR A 1 93 ? 0.673 23.594 13.898 1 91.25 93 THR A C 1
ATOM 675 O O . THR A 1 93 ? -0.112 22.781 13.43 1 91.25 93 THR A O 1
ATOM 678 N N . ASN A 1 94 ? 0.549 24.125 15.094 1 89.12 94 ASN A N 1
ATOM 679 C CA . ASN A 1 94 ? -0.575 23.812 15.969 1 89.12 94 ASN A CA 1
ATOM 680 C C . ASN A 1 94 ? -1.9 24.266 15.367 1 89.12 94 ASN A C 1
ATOM 682 O O . ASN A 1 94 ? -2.949 23.688 15.656 1 89.12 94 ASN A O 1
ATOM 686 N N . LYS A 1 95 ? -1.792 25.266 14.562 1 88.31 95 LYS A N 1
ATOM 687 C CA . LYS A 1 95 ? -3.002 25.766 13.922 1 88.31 95 LYS A CA 1
ATOM 688 C C . LYS A 1 95 ? -3.656 24.703 13.055 1 88.31 95 LYS A C 1
ATOM 690 O O . LYS A 1 95 ? -4.875 24.516 13.094 1 88.31 95 LYS A O 1
ATOM 695 N N . SER A 1 96 ? -2.891 24.047 12.32 1 90.12 96 SER A N 1
ATOM 696 C CA . SER A 1 96 ? -3.42 23 11.445 1 90.12 96 SER A CA 1
ATOM 697 C C . SER A 1 96 ? -3.914 21.797 12.242 1 90.12 96 SER A C 1
ATOM 699 O O . SER A 1 96 ? -4.902 21.172 11.875 1 90.12 96 SER A O 1
ATOM 701 N N . LEU A 1 97 ? -3.23 21.531 13.297 1 87.62 97 LEU A N 1
ATOM 702 C CA . LEU A 1 97 ? -3.654 20.438 14.156 1 87.62 97 LEU A CA 1
ATOM 703 C C . LEU A 1 97 ? -5.031 20.719 14.75 1 87.62 97 LEU A C 1
ATOM 705 O O . LEU A 1 97 ? -5.871 19.812 14.828 1 87.62 97 LEU A O 1
ATOM 709 N N . LEU A 1 98 ? -5.234 21.938 15.109 1 87.56 98 LEU A N 1
ATOM 710 C CA . LEU A 1 98 ? -6.527 22.344 15.648 1 87.56 98 LEU A CA 1
ATOM 711 C C . LEU A 1 98 ? -7.605 22.281 14.57 1 87.56 98 LEU A C 1
ATOM 713 O O . LEU A 1 98 ? -8.734 21.859 14.844 1 87.56 98 LEU A O 1
ATOM 717 N N . GLY A 1 99 ? -7.246 22.625 13.422 1 86.94 99 GLY A N 1
ATOM 718 C CA . GLY A 1 99 ? -8.172 22.547 12.305 1 86.94 99 GLY A CA 1
ATOM 719 C C . GLY A 1 99 ? -8.609 21.125 11.992 1 86.94 99 GLY A C 1
ATOM 720 O O . GLY A 1 99 ? -9.789 20.875 11.719 1 86.94 99 GLY A O 1
ATOM 721 N N . ILE A 1 100 ? -7.734 20.266 12.016 1 88.06 100 ILE A N 1
ATOM 722 C CA . ILE A 1 100 ? -8.039 18.859 11.75 1 88.06 100 ILE A CA 1
ATOM 723 C C . ILE A 1 100 ? -8.984 18.328 12.82 1 88.06 100 ILE A C 1
ATOM 725 O O . ILE A 1 100 ? -9.922 17.594 12.516 1 88.06 100 ILE A O 1
ATOM 729 N N . ALA A 1 101 ? -8.648 18.703 14.031 1 85.12 101 ALA A N 1
ATOM 730 C CA . ALA A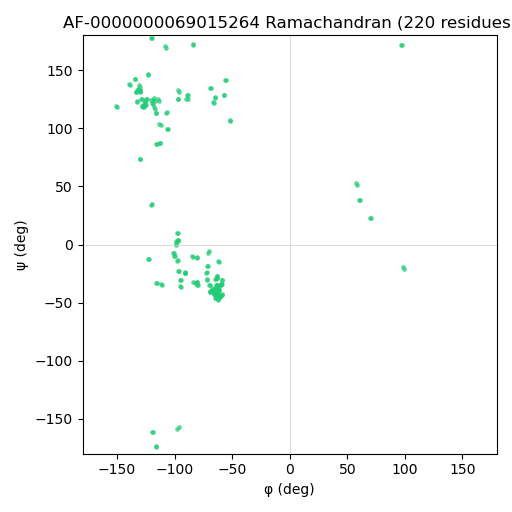 1 101 ? -9.477 18.281 15.156 1 85.12 101 ALA A CA 1
ATOM 731 C C . ALA A 1 101 ? -10.914 18.766 15 1 85.12 101 ALA A C 1
ATOM 733 O O . ALA A 1 101 ? -11.859 18.062 15.375 1 85.12 101 ALA A O 1
ATOM 734 N N . LYS A 1 102 ? -11.109 19.844 14.383 1 85.06 102 LYS A N 1
ATOM 735 C CA . LYS A 1 102 ? -12.438 20.422 14.195 1 85.06 102 LYS A CA 1
ATOM 736 C C . LYS A 1 102 ? -13.18 19.75 13.047 1 85.06 102 LYS A C 1
ATOM 738 O O . LYS A 1 102 ? -14.398 19.609 13.094 1 85.06 102 LYS A O 1
ATOM 743 N N . ASN A 1 103 ? -12.422 19.375 12.031 1 86.94 103 ASN A N 1
ATOM 744 C CA . ASN A 1 103 ? -13.039 18.859 10.812 1 86.94 103 ASN A CA 1
ATOM 745 C C . ASN A 1 103 ? -13.203 17.344 10.859 1 86.94 103 ASN A C 1
ATOM 747 O O . ASN A 1 103 ? -13.992 16.781 10.102 1 86.94 103 ASN A O 1
ATOM 751 N N . CYS A 1 104 ? -12.445 16.766 11.602 1 85.44 104 CYS A N 1
ATOM 752 C CA . CYS A 1 104 ? -12.508 15.32 11.742 1 85.44 104 CYS A CA 1
ATOM 753 C C . CYS A 1 104 ? -13.117 14.93 13.078 1 85.44 104 CYS A C 1
ATOM 755 O O . CYS A 1 104 ? -12.414 14.805 14.078 1 85.44 104 CYS A O 1
ATOM 757 N N . LEU A 1 105 ? -14.352 14.617 13 1 80.56 105 LEU A N 1
ATOM 758 C CA . LEU A 1 105 ? -15.164 14.375 14.188 1 80.56 105 LEU A CA 1
ATOM 759 C C . LEU A 1 105 ? -14.758 13.07 14.867 1 80.56 105 LEU A C 1
ATOM 761 O O . LEU A 1 105 ? -15.008 12.875 16.062 1 80.56 105 LEU A O 1
ATOM 765 N N . ASN A 1 106 ? -14.102 12.281 14.148 1 84.62 106 ASN A N 1
ATOM 766 C CA . ASN A 1 106 ? -13.734 10.977 14.688 1 84.62 106 ASN A CA 1
ATOM 767 C C . ASN A 1 106 ? -12.297 10.969 15.211 1 84.62 106 ASN A C 1
ATOM 769 O O . ASN A 1 106 ? -11.797 9.93 15.641 1 84.62 106 ASN A O 1
ATOM 773 N N . LEU A 1 107 ? -11.711 12.07 15.141 1 83.25 107 LEU A N 1
ATOM 774 C CA . LEU A 1 107 ? -10.312 12.141 15.562 1 83.25 107 LEU A CA 1
ATOM 775 C C . LEU A 1 107 ? -10.188 11.883 17.062 1 83.25 107 LEU A C 1
ATOM 777 O O . LEU A 1 107 ? -10.836 12.547 17.859 1 83.25 107 LEU A O 1
ATOM 781 N N . ASN A 1 108 ? -9.453 10.906 17.391 1 83.12 108 ASN A N 1
ATOM 782 C CA . ASN A 1 108 ? -9.398 10.539 18.797 1 83.12 108 ASN A CA 1
ATOM 783 C C . ASN A 1 108 ? -7.965 10.594 19.328 1 83.12 108 ASN A C 1
ATOM 785 O O . ASN A 1 108 ? -7.75 10.602 20.547 1 83.12 108 ASN A O 1
ATOM 789 N N . SER A 1 109 ? -7.004 10.695 18.422 1 83 109 SER A N 1
ATOM 790 C CA . SER A 1 109 ? -5.621 10.734 18.891 1 83 109 SER A CA 1
ATOM 791 C C . SER A 1 109 ? -4.742 11.531 17.922 1 83 109 SER A C 1
ATOM 793 O O . SER A 1 109 ? -4.801 11.328 16.719 1 83 109 SER A O 1
ATOM 795 N N . VAL A 1 110 ? -4.203 12.539 18.469 1 82 110 VAL A N 1
ATOM 796 C CA . VAL A 1 110 ? -3.184 13.297 17.75 1 82 110 VAL A CA 1
ATOM 797 C C . VAL A 1 110 ? -1.853 13.203 18.484 1 82 110 VAL A C 1
ATOM 799 O O . VAL A 1 110 ? -1.778 13.516 19.688 1 82 110 VAL A O 1
ATOM 802 N N . ASN A 1 111 ? -0.898 12.516 17.812 1 81.62 111 ASN A N 1
ATOM 803 C CA . ASN A 1 111 ? 0.434 12.391 18.391 1 81.62 111 ASN A CA 1
ATOM 804 C C . ASN A 1 111 ? 1.479 13.133 17.562 1 81.62 111 ASN A C 1
ATOM 806 O O . ASN A 1 111 ? 1.453 13.086 16.328 1 81.62 111 ASN A O 1
ATOM 810 N N . GLU A 1 112 ? 2.195 14.031 18.125 1 76.81 112 GLU A N 1
ATOM 811 C CA . GLU A 1 112 ? 3.215 14.828 17.453 1 76.81 112 GLU A CA 1
ATOM 812 C C . GLU A 1 112 ? 4.617 14.43 17.906 1 76.81 112 GLU A C 1
ATOM 814 O O . GLU A 1 112 ? 4.805 13.984 19.047 1 76.81 112 GLU A O 1
ATOM 819 N N . MET B 1 1 ? 8.719 -0.675 1.255 1 89.81 1 MET B N 1
ATOM 820 C CA . MET B 1 1 ? 7.305 -0.325 1.373 1 89.81 1 MET B CA 1
ATOM 821 C C . MET B 1 1 ? 6.438 -1.577 1.457 1 89.81 1 MET B C 1
ATOM 823 O O . MET B 1 1 ? 6.836 -2.646 0.992 1 89.81 1 MET B O 1
ATOM 827 N N . SER B 1 2 ? 5.262 -1.459 2.139 1 91.44 2 SER B N 1
ATOM 828 C CA . SER B 1 2 ? 4.344 -2.582 2.295 1 91.44 2 SER B CA 1
ATOM 829 C C . SER B 1 2 ? 2.902 -2.16 2.021 1 91.44 2 SER B C 1
ATOM 831 O O . SER B 1 2 ? 2.525 -1.017 2.283 1 91.44 2 SER B O 1
ATOM 833 N N . PHE B 1 3 ? 2.178 -3.043 1.408 1 90.62 3 PHE B N 1
ATOM 834 C CA . PHE B 1 3 ? 0.761 -2.822 1.143 1 90.62 3 PHE B CA 1
ATOM 835 C C . PHE B 1 3 ? -0.068 -4.02 1.596 1 90.62 3 PHE B C 1
ATOM 837 O O . PHE B 1 3 ? 0.312 -5.168 1.361 1 90.62 3 PHE B O 1
ATOM 844 N N . VAL B 1 4 ? -1.057 -3.699 2.287 1 90.5 4 VAL B N 1
ATOM 845 C CA . VAL B 1 4 ? -2.033 -4.707 2.686 1 90.5 4 VAL B CA 1
ATOM 846 C C . VAL B 1 4 ? -3.432 -4.273 2.25 1 90.5 4 VAL B C 1
ATOM 848 O O . VAL B 1 4 ? -3.859 -3.154 2.545 1 90.5 4 VAL B O 1
ATOM 851 N N . GLY B 1 5 ? -4.066 -5.113 1.468 1 88.5 5 GLY B N 1
ATOM 852 C CA . GLY B 1 5 ? -5.383 -4.723 0.988 1 88.5 5 GLY B CA 1
ATOM 853 C C . GLY B 1 5 ? -6.387 -5.859 1.005 1 88.5 5 GLY B C 1
ATOM 854 O O . GLY B 1 5 ? -6.039 -7.004 0.716 1 88.5 5 GLY B O 1
ATOM 855 N N . ARG B 1 6 ? -7.633 -5.3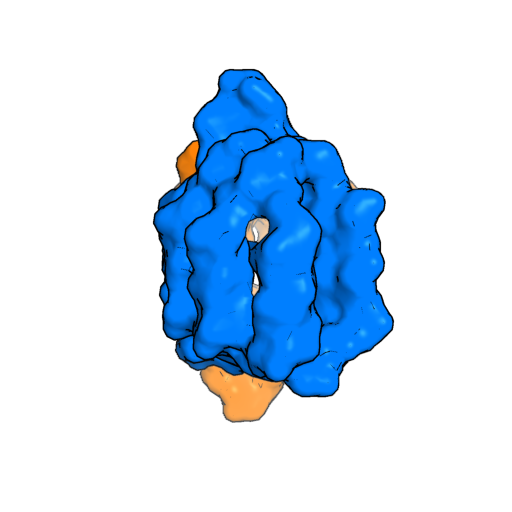87 1.496 1 80.88 6 ARG B N 1
ATOM 856 C CA . ARG B 1 6 ? -8.773 -6.293 1.368 1 80.88 6 ARG B CA 1
ATOM 857 C C . ARG B 1 6 ? -9.586 -5.977 0.115 1 80.88 6 ARG B C 1
ATOM 859 O O . ARG B 1 6 ? -9.766 -4.809 -0.238 1 80.88 6 ARG B O 1
ATOM 866 N N . LYS B 1 7 ? -9.93 -6.926 -0.699 1 77.81 7 LYS B N 1
ATOM 867 C CA . LYS B 1 7 ? -10.719 -6.781 -1.916 1 77.81 7 LYS B CA 1
ATOM 868 C C . LYS B 1 7 ? -9.93 -6.066 -3.008 1 77.81 7 LYS B C 1
ATOM 870 O O . LYS B 1 7 ? -10.477 -5.246 -3.744 1 77.81 7 LYS B O 1
ATOM 875 N N . ALA B 1 8 ? -8.617 -6.109 -2.91 1 83.31 8 ALA B N 1
ATOM 876 C CA . ALA B 1 8 ? -7.797 -5.527 -3.965 1 83.31 8 ALA B CA 1
ATOM 877 C C . ALA B 1 8 ? -8.141 -6.125 -5.324 1 83.31 8 ALA B C 1
ATOM 879 O O . ALA B 1 8 ? -8.523 -7.293 -5.418 1 83.31 8 ALA B O 1
ATOM 880 N N . ILE B 1 9 ? -8.133 -5.293 -6.281 1 86.88 9 ILE B N 1
ATOM 881 C CA . ILE B 1 9 ? -8.383 -5.723 -7.652 1 86.88 9 ILE B CA 1
ATOM 882 C C . ILE B 1 9 ? -7.172 -5.402 -8.523 1 86.88 9 ILE B C 1
ATOM 884 O O . ILE B 1 9 ? -6.18 -4.844 -8.039 1 86.88 9 ILE B O 1
ATOM 888 N N . ASP B 1 10 ? -7.242 -5.766 -9.734 1 89.19 10 ASP B N 1
ATOM 889 C CA . ASP B 1 10 ? -6.105 -5.637 -10.648 1 89.19 10 ASP B CA 1
ATOM 890 C C . ASP B 1 10 ? -5.672 -4.18 -10.781 1 89.19 10 ASP B C 1
ATOM 892 O O . ASP B 1 10 ? -4.477 -3.885 -10.828 1 89.19 10 ASP B O 1
ATOM 896 N N . VAL B 1 11 ? -6.598 -3.32 -10.719 1 87.62 11 VAL B N 1
ATOM 897 C CA . VAL B 1 11 ? -6.301 -1.9 -10.875 1 87.62 11 VAL B CA 1
ATOM 898 C C . VAL B 1 11 ? -5.523 -1.4 -9.664 1 87.62 11 VAL B C 1
ATOM 900 O O . VAL B 1 11 ? -4.602 -0.588 -9.797 1 87.62 11 VAL B O 1
ATOM 903 N N . THR B 1 12 ? -5.883 -1.842 -8.562 1 89.75 12 THR B N 1
ATOM 904 C CA . THR B 1 12 ? -5.172 -1.475 -7.344 1 89.75 12 THR B CA 1
ATOM 905 C C . THR B 1 12 ? -3.721 -1.944 -7.402 1 89.75 12 THR B C 1
ATOM 907 O O . THR B 1 12 ? -2.799 -1.17 -7.133 1 89.75 12 THR B O 1
ATOM 910 N N . LEU B 1 13 ? -3.545 -3.113 -7.816 1 91.19 13 LEU B N 1
ATOM 911 C CA . LEU B 1 13 ? -2.197 -3.668 -7.902 1 91.19 13 LEU B CA 1
ATOM 912 C C . LEU B 1 13 ? -1.367 -2.926 -8.945 1 91.19 13 LEU B C 1
ATOM 914 O O . LEU B 1 13 ? -0.189 -2.641 -8.711 1 91.19 13 LEU B O 1
ATOM 918 N N . ALA B 1 14 ? -1.976 -2.584 -10.008 1 92 14 ALA B N 1
ATOM 919 C CA . ALA B 1 14 ? -1.283 -1.826 -11.039 1 92 14 ALA B CA 1
ATOM 920 C C . ALA B 1 14 ? -0.867 -0.45 -10.531 1 92 14 ALA B C 1
ATOM 922 O O . ALA B 1 14 ? 0.252 0.002 -10.789 1 92 14 ALA B O 1
ATOM 923 N N . ALA B 1 15 ? -1.712 0.149 -9.867 1 89.44 15 ALA B N 1
ATOM 924 C CA . ALA B 1 15 ? -1.435 1.479 -9.328 1 89.44 15 ALA B CA 1
ATOM 925 C C . ALA B 1 15 ? -0.313 1.431 -8.297 1 89.44 15 ALA B C 1
ATOM 927 O O . ALA B 1 15 ? 0.58 2.281 -8.297 1 89.44 15 ALA B O 1
ATOM 928 N N . ILE B 1 16 ? -0.352 0.473 -7.5 1 88.56 16 ILE B N 1
ATOM 929 C CA . ILE B 1 16 ? 0.673 0.315 -6.473 1 88.56 16 ILE B CA 1
ATOM 930 C C . ILE B 1 16 ? 2.02 0.022 -7.129 1 88.56 16 ILE B C 1
ATOM 932 O O . ILE B 1 16 ? 3.047 0.572 -6.727 1 88.56 16 ILE B O 1
ATOM 936 N N . ALA B 1 17 ? 1.908 -0.771 -8.102 1 91.25 17 ALA B N 1
ATOM 937 C CA . ALA B 1 17 ? 3.135 -1.108 -8.82 1 91.25 17 ALA B CA 1
ATOM 938 C C . ALA B 1 17 ? 3.775 0.138 -9.422 1 91.25 17 ALA B C 1
ATOM 940 O O . ALA B 1 17 ? 4.977 0.368 -9.258 1 91.25 17 ALA B O 1
ATOM 941 N N . VAL B 1 18 ? 2.992 0.911 -9.984 1 87.69 18 VAL B N 1
ATOM 942 C CA . VAL B 1 18 ? 3.48 2.131 -10.617 1 87.69 18 VAL B CA 1
ATOM 943 C C . VAL B 1 18 ? 3.953 3.115 -9.555 1 87.69 18 VAL B C 1
ATOM 945 O O . VAL B 1 18 ? 5.016 3.725 -9.688 1 87.69 18 VAL B O 1
ATOM 948 N N . GLY B 1 19 ? 3.291 3.203 -8.578 1 88.25 19 GLY B N 1
ATOM 949 C CA . GLY B 1 19 ? 3.572 4.172 -7.531 1 88.25 19 GLY B CA 1
ATOM 950 C C . GLY B 1 19 ? 4.812 3.836 -6.723 1 88.25 19 GLY B C 1
ATOM 951 O O . GLY B 1 19 ? 5.477 4.73 -6.191 1 88.25 19 GLY B O 1
ATOM 952 N N . THR B 1 20 ? 5.082 2.6 -6.621 1 87.31 20 THR B N 1
ATOM 953 C CA . THR B 1 20 ? 6.195 2.191 -5.773 1 87.31 20 THR B CA 1
ATOM 954 C C . THR B 1 20 ? 7.453 1.959 -6.605 1 87.31 20 THR B C 1
ATOM 956 O O . THR B 1 20 ? 8.562 1.906 -6.062 1 87.31 20 THR B O 1
ATOM 959 N N . ALA B 1 21 ? 7.227 1.883 -7.898 1 82.44 21 ALA B N 1
ATOM 960 C CA . ALA B 1 21 ? 8.336 1.568 -8.797 1 82.44 21 ALA B CA 1
ATOM 961 C C . ALA B 1 21 ? 9.453 2.602 -8.68 1 82.44 21 ALA B C 1
ATOM 963 O O . ALA B 1 21 ? 10.633 2.252 -8.703 1 82.44 21 ALA B O 1
ATOM 964 N N . ASN B 1 22 ? 9.07 3.826 -8.438 1 72.69 22 ASN B N 1
ATOM 965 C CA . ASN B 1 22 ? 10.07 4.891 -8.445 1 72.69 22 ASN B CA 1
ATOM 966 C C . ASN B 1 22 ? 10.516 5.25 -7.031 1 72.69 22 ASN B C 1
ATOM 968 O O . ASN B 1 22 ? 11.281 6.203 -6.84 1 72.69 22 ASN B O 1
ATOM 972 N N . CYS B 1 23 ? 10.008 4.605 -6.074 1 73 23 CYS B N 1
ATOM 973 C CA . CYS B 1 23 ? 10.297 4.996 -4.699 1 73 23 CYS B CA 1
ATOM 974 C C . CYS B 1 23 ? 10.953 3.85 -3.934 1 73 23 CYS B C 1
ATOM 976 O O . CYS B 1 23 ? 10.773 3.73 -2.719 1 73 23 CYS B O 1
ATOM 978 N N . GLY B 1 24 ? 11.766 3.016 -4.52 1 77.38 24 GLY B N 1
ATOM 979 C CA . GLY B 1 24 ? 12.469 1.944 -3.832 1 77.38 24 GLY B CA 1
ATOM 980 C C . GLY B 1 24 ? 11.805 0.591 -3.994 1 77.38 24 GLY B C 1
ATOM 981 O O . GLY B 1 24 ? 12.406 -0.443 -3.697 1 77.38 24 GLY B O 1
ATOM 982 N N . GLY B 1 25 ? 10.523 0.681 -4.336 1 86 25 GLY B N 1
ATOM 983 C CA . GLY B 1 25 ? 9.844 -0.566 -4.637 1 86 25 GLY B CA 1
ATOM 984 C C . GLY B 1 25 ? 9.047 -1.113 -3.465 1 86 25 GLY B C 1
ATOM 985 O O . GLY B 1 25 ? 9.18 -0.625 -2.34 1 86 25 GLY B O 1
ATOM 986 N N . LEU B 1 26 ? 8.234 -2.18 -3.691 1 90.69 26 LEU B N 1
ATOM 987 C CA . LEU B 1 26 ? 7.395 -2.828 -2.686 1 90.69 26 LEU B CA 1
ATOM 988 C C . LEU B 1 26 ? 8.094 -4.055 -2.105 1 90.69 26 LEU B C 1
ATOM 990 O O . LEU B 1 26 ? 8.602 -4.895 -2.85 1 90.69 26 LEU B O 1
ATOM 994 N N . ALA B 1 27 ? 8.211 -4.086 -0.853 1 93.31 27 ALA B N 1
ATOM 995 C CA . ALA B 1 27 ? 8.867 -5.219 -0.208 1 93.31 27 ALA B CA 1
ATOM 996 C C . ALA B 1 27 ? 7.852 -6.258 0.248 1 93.31 27 ALA B C 1
ATOM 998 O O . ALA B 1 27 ? 8.117 -7.461 0.179 1 93.31 27 ALA B O 1
ATOM 999 N N . LYS B 1 28 ? 6.711 -5.809 0.686 1 94.75 28 LYS B N 1
ATOM 1000 C CA . LYS B 1 28 ? 5.691 -6.727 1.184 1 94.75 28 LYS B CA 1
ATOM 1001 C C . LYS B 1 28 ? 4.324 -6.406 0.588 1 94.75 28 LYS B C 1
ATOM 1003 O O . LYS B 1 28 ? 3.902 -5.246 0.57 1 94.75 28 LYS B O 1
ATOM 1008 N N . LEU B 1 29 ? 3.686 -7.438 0.143 1 95.06 29 LEU B N 1
ATOM 1009 C CA . LEU B 1 29 ? 2.342 -7.324 -0.415 1 95.06 29 LEU B CA 1
ATOM 1010 C C . LEU B 1 29 ? 1.421 -8.391 0.165 1 95.06 29 LEU B C 1
ATOM 1012 O O . LEU B 1 29 ? 1.741 -9.586 0.123 1 95.06 29 LEU B O 1
ATOM 1016 N N . SER B 1 30 ? 0.365 -7.961 0.754 1 95.5 30 SER B N 1
ATOM 1017 C CA . SER B 1 30 ? -0.637 -8.875 1.292 1 95.5 30 SER B CA 1
ATOM 1018 C C . SER B 1 30 ? -2.027 -8.547 0.758 1 95.5 30 SER B C 1
ATOM 1020 O O . SER B 1 30 ? -2.551 -7.457 1.002 1 95.5 30 SER B O 1
ATOM 1022 N N . ILE B 1 31 ? -2.553 -9.547 0.056 1 92.5 31 ILE B N 1
ATOM 1023 C CA . ILE B 1 31 ? -3.865 -9.352 -0.549 1 92.5 31 ILE B CA 1
ATOM 1024 C C . ILE B 1 31 ? -4.859 -10.344 0.045 1 92.5 31 ILE B C 1
ATOM 1026 O O . ILE B 1 31 ? -4.602 -11.555 0.063 1 92.5 31 ILE B O 1
ATOM 1030 N N . GLN B 1 32 ? -5.883 -9.914 0.565 1 89.06 32 GLN B N 1
ATOM 1031 C CA . GLN B 1 32 ? -6.98 -10.742 1.057 1 89.06 32 GLN B CA 1
ATOM 1032 C C . GLN B 1 32 ? -8.227 -10.562 0.199 1 89.06 32 GLN B C 1
ATOM 1034 O O . GLN B 1 32 ? -8.836 -9.484 0.193 1 89.06 32 GLN B O 1
ATOM 1039 N N . GLY B 1 33 ? -8.469 -11.5 -0.624 1 83.31 33 GLY B N 1
ATOM 1040 C CA . GLY B 1 33 ? -9.656 -11.453 -1.458 1 83.31 33 GLY B CA 1
ATOM 1041 C C . GLY B 1 33 ? -10.898 -11.977 -0.753 1 83.31 33 GLY B C 1
ATOM 1042 O O . GLY B 1 33 ? -10.875 -12.219 0.455 1 83.31 33 GLY B O 1
ATOM 1043 N N . ASN B 1 34 ? -11.906 -11.758 -1.461 1 75.19 34 ASN B N 1
ATOM 1044 C CA . ASN B 1 34 ? -13.164 -12.367 -1.029 1 75.19 34 ASN B CA 1
ATOM 1045 C C . ASN B 1 34 ? -13.844 -13.117 -2.172 1 75.19 34 ASN B C 1
ATOM 1047 O O . ASN B 1 34 ? -13.633 -12.797 -3.342 1 75.19 34 ASN B O 1
ATOM 1051 N N . ASN B 1 35 ? -14.281 -14.188 -1.888 1 67.44 35 ASN B N 1
ATOM 1052 C CA . ASN B 1 35 ? -14.883 -15.078 -2.875 1 67.44 35 ASN B CA 1
ATOM 1053 C C . ASN B 1 35 ? -16.109 -14.438 -3.523 1 67.44 35 ASN B C 1
ATOM 1055 O O . ASN B 1 35 ? -16.578 -14.906 -4.562 1 67.44 35 ASN B O 1
ATOM 1059 N N . LEU B 1 36 ? -16.641 -13.484 -3.07 1 65.31 36 LEU B N 1
ATOM 1060 C CA . LEU B 1 36 ? -17.906 -12.922 -3.547 1 65.31 36 LEU B CA 1
ATOM 1061 C C . LEU B 1 36 ? -17.641 -11.867 -4.621 1 65.31 36 LEU B C 1
ATOM 1063 O O . LEU B 1 36 ? -18.516 -11.609 -5.461 1 65.31 36 LEU B O 1
ATOM 1067 N N . TYR B 1 37 ? -16.438 -11.289 -4.57 1 66.44 37 TYR B N 1
ATOM 1068 C CA . TYR B 1 37 ? -16.156 -10.188 -5.48 1 66.44 37 TYR B CA 1
ATOM 1069 C C . TYR B 1 37 ? -14.93 -10.484 -6.336 1 66.44 37 TYR B C 1
ATOM 1071 O O . TYR B 1 37 ? -14.125 -11.352 -5.992 1 66.44 37 TYR B O 1
ATOM 1079 N N . ARG B 1 38 ? -15.18 -9.875 -7.555 1 69.06 38 ARG B N 1
ATOM 1080 C CA . ARG B 1 38 ? -14.039 -10.016 -8.461 1 69.06 38 ARG B CA 1
ATOM 1081 C C . ARG B 1 38 ? -12.75 -9.555 -7.789 1 69.06 38 ARG B C 1
ATOM 1083 O O . ARG B 1 38 ? -12.672 -8.438 -7.285 1 69.06 38 ARG B O 1
ATOM 1090 N N . GLY B 1 39 ? -11.867 -10.359 -7.41 1 81.94 39 GLY B N 1
ATOM 1091 C CA . GLY B 1 39 ? -10.625 -10.062 -6.727 1 81.94 39 GLY B CA 1
ATOM 1092 C C . GLY B 1 39 ? -9.43 -9.992 -7.664 1 81.94 39 GLY B C 1
ATOM 1093 O O . GLY B 1 39 ? -9.578 -9.648 -8.836 1 81.94 39 GLY B O 1
ATOM 1094 N N . VAL B 1 40 ? -8.289 -10.141 -7.25 1 89.69 40 VAL B N 1
ATOM 1095 C CA . VAL B 1 40 ? -7.027 -10.078 -7.984 1 89.69 40 VAL B CA 1
ATOM 1096 C C . VAL B 1 40 ? -6.934 -11.258 -8.945 1 89.69 40 VAL B C 1
ATOM 1098 O O . VAL B 1 40 ? -7.336 -12.375 -8.609 1 89.69 40 VAL B O 1
ATOM 1101 N N . THR B 1 41 ? -6.539 -10.969 -10.094 1 93 41 THR B N 1
ATOM 1102 C CA . THR B 1 41 ? -6.328 -12 -11.109 1 93 41 THR B CA 1
ATOM 1103 C C . THR B 1 41 ? -4.855 -12.07 -11.516 1 93 41 THR B C 1
ATOM 1105 O O . THR B 1 41 ? -4.016 -11.383 -10.93 1 93 41 THR B O 1
ATOM 1108 N N . ASP B 1 42 ? -4.621 -12.875 -12.516 1 95.38 42 ASP B N 1
ATOM 1109 C CA . ASP B 1 42 ? -3.258 -13.016 -13.023 1 95.38 42 ASP B CA 1
ATOM 1110 C C . ASP B 1 42 ? -2.746 -11.695 -13.594 1 95.38 42 ASP B C 1
ATOM 1112 O O . ASP B 1 42 ? -1.549 -11.406 -13.539 1 95.38 42 ASP B O 1
ATOM 1116 N N . VAL B 1 43 ? -3.623 -10.938 -14.055 1 94.12 43 VAL B N 1
ATOM 1117 C CA . VAL B 1 43 ? -3.264 -9.656 -14.641 1 94.12 43 VAL B CA 1
ATOM 1118 C C . VAL B 1 43 ? -2.68 -8.734 -13.57 1 94.12 43 VAL B C 1
ATOM 1120 O O . VAL B 1 43 ? -1.668 -8.07 -13.805 1 94.12 43 VAL B O 1
ATOM 1123 N N . GLY B 1 44 ? -3.305 -8.742 -12.445 1 93.88 44 GLY B N 1
ATOM 1124 C CA . GLY B 1 44 ? -2.801 -7.941 -11.344 1 93.88 44 GLY B CA 1
ATOM 1125 C C . GLY B 1 44 ? -1.441 -8.398 -10.844 1 93.88 44 GLY B C 1
ATOM 1126 O O . GLY B 1 44 ? -0.555 -7.578 -10.602 1 93.88 44 GLY B O 1
ATOM 1127 N N . LEU B 1 45 ? -1.331 -9.617 -10.727 1 94.62 45 LEU B N 1
ATOM 1128 C CA . LEU B 1 45 ? -0.055 -10.172 -10.281 1 94.62 45 LEU B CA 1
ATOM 1129 C C . LEU B 1 45 ? 1.048 -9.875 -11.289 1 94.62 45 LEU B C 1
ATOM 1131 O O . LEU B 1 45 ? 2.195 -9.625 -10.906 1 94.62 45 LEU B O 1
ATOM 1135 N N . LYS B 1 46 ? 0.686 -9.898 -12.508 1 95.75 46 LYS B N 1
ATOM 1136 C CA . LYS B 1 46 ? 1.648 -9.555 -13.555 1 95.75 46 LYS B CA 1
ATOM 1137 C C . LYS B 1 46 ? 2.123 -8.109 -13.414 1 95.75 46 LYS B C 1
ATOM 1139 O O . LYS B 1 46 ? 3.309 -7.824 -13.586 1 95.75 46 LYS B O 1
ATOM 1144 N N . ALA B 1 47 ? 1.229 -7.258 -13.133 1 93.69 47 ALA B N 1
ATOM 1145 C CA . ALA B 1 47 ? 1.58 -5.855 -12.914 1 93.69 47 ALA B CA 1
ATOM 1146 C C . ALA B 1 47 ? 2.582 -5.711 -11.773 1 93.69 47 ALA B C 1
ATOM 1148 O O . ALA B 1 47 ? 3.551 -4.953 -11.883 1 93.69 47 ALA B O 1
ATOM 1149 N N . ILE B 1 48 ? 2.387 -6.41 -10.719 1 94.12 48 ILE B N 1
ATOM 1150 C CA . ILE B 1 48 ? 3.277 -6.379 -9.562 1 94.12 48 ILE B CA 1
ATOM 1151 C C . ILE B 1 48 ? 4.641 -6.949 -9.945 1 94.12 48 ILE B C 1
ATOM 1153 O O . ILE B 1 48 ? 5.68 -6.371 -9.617 1 94.12 48 ILE B O 1
ATOM 1157 N N . ALA B 1 49 ? 4.594 -7.996 -10.664 1 94.25 49 ALA B N 1
ATOM 1158 C CA . ALA B 1 49 ? 5.828 -8.656 -11.078 1 94.25 49 ALA B CA 1
ATOM 1159 C C . ALA B 1 49 ? 6.68 -7.723 -11.938 1 94.25 49 ALA B C 1
ATOM 1161 O O . ALA B 1 49 ? 7.906 -7.688 -11.797 1 94.25 49 ALA B O 1
ATOM 1162 N N . GLN B 1 50 ? 6.066 -7.016 -12.734 1 93.19 50 GLN B N 1
ATOM 1163 C CA . GLN B 1 50 ? 6.762 -6.117 -13.648 1 93.19 50 GLN B CA 1
ATOM 1164 C C . GLN B 1 50 ? 7.156 -4.82 -12.945 1 93.19 50 GLN B C 1
ATOM 1166 O O . GLN B 1 50 ? 8.18 -4.211 -13.281 1 93.19 50 GLN B O 1
ATOM 1171 N N . GLY B 1 51 ? 6.375 -4.418 -12.039 1 91.62 51 GLY B N 1
ATOM 1172 C CA . GLY B 1 51 ? 6.551 -3.109 -11.43 1 91.62 51 GLY B CA 1
ATOM 1173 C C . GLY B 1 51 ? 7.324 -3.156 -10.125 1 91.62 51 GLY B C 1
ATOM 1174 O O . GLY B 1 51 ? 7.852 -2.139 -9.672 1 91.62 51 GLY B O 1
ATOM 1175 N N . CYS B 1 52 ? 7.344 -4.27 -9.492 1 92.56 52 CYS B N 1
ATOM 1176 C CA . CYS B 1 52 ? 7.957 -4.359 -8.172 1 92.56 52 CYS B CA 1
ATOM 1177 C C . CYS B 1 52 ? 8.93 -5.531 -8.102 1 92.56 52 CYS B C 1
ATOM 1179 O O . CYS B 1 52 ? 8.688 -6.496 -7.375 1 92.56 52 CYS B O 1
ATOM 1181 N N . PRO B 1 53 ? 10.016 -5.375 -8.719 1 91 53 PRO B N 1
ATOM 1182 C CA . PRO B 1 53 ? 11.023 -6.438 -8.68 1 91 53 PRO B CA 1
ATOM 1183 C C . PRO B 1 53 ? 11.688 -6.582 -7.312 1 91 53 PRO B C 1
ATOM 1185 O O . PRO B 1 53 ? 12.375 -7.574 -7.055 1 91 53 PRO B O 1
ATOM 1188 N N . THR B 1 54 ? 11.375 -5.691 -6.406 1 91.88 54 THR B N 1
ATOM 1189 C CA . THR B 1 54 ? 11.992 -5.699 -5.082 1 91.88 54 THR B CA 1
ATOM 1190 C C . THR B 1 54 ? 11.078 -6.383 -4.07 1 91.88 54 THR B C 1
ATOM 1192 O O . THR B 1 54 ? 11.328 -6.332 -2.865 1 91.88 54 THR B O 1
ATOM 1195 N N . LEU B 1 55 ? 10.016 -7.031 -4.465 1 93.69 55 LEU B N 1
ATOM 1196 C CA . LEU B 1 55 ? 9.047 -7.691 -3.592 1 93.69 55 LEU B CA 1
ATOM 1197 C C . LEU B 1 55 ? 9.695 -8.852 -2.846 1 93.69 55 LEU B C 1
ATOM 1199 O O . LEU B 1 55 ? 10.32 -9.719 -3.461 1 93.69 55 LEU B O 1
ATOM 1203 N N . LYS B 1 56 ? 9.602 -8.891 -1.57 1 94.81 56 LYS B N 1
ATOM 1204 C CA . LYS B 1 56 ? 10.234 -9.922 -0.745 1 94.81 56 LYS B CA 1
ATOM 1205 C C . LYS B 1 56 ? 9.18 -10.836 -0.115 1 94.81 56 LYS B C 1
ATOM 1207 O O . LYS B 1 56 ? 9.43 -12.023 0.098 1 94.81 56 LYS B O 1
ATOM 1212 N N . GLU B 1 57 ? 8.023 -10.297 0.239 1 95.56 57 GLU B N 1
ATOM 1213 C CA . GLU B 1 57 ? 6.961 -11.078 0.863 1 95.56 57 GLU B CA 1
ATOM 1214 C C . GLU B 1 57 ? 5.637 -10.891 0.128 1 95.56 57 GLU B C 1
ATOM 1216 O O . GLU B 1 57 ? 5.188 -9.758 -0.071 1 95.56 57 GLU B O 1
ATOM 1221 N N . LEU B 1 58 ? 5.098 -12.031 -0.265 1 95.69 58 LEU B N 1
ATOM 1222 C CA . LEU B 1 58 ? 3.799 -12.023 -0.927 1 95.69 58 LEU B CA 1
ATOM 1223 C C . LEU B 1 58 ? 2.809 -12.922 -0.195 1 95.69 58 LEU B C 1
ATOM 1225 O O . LEU B 1 58 ? 3.105 -14.086 0.074 1 95.69 58 LEU B O 1
ATOM 1229 N N . SER B 1 59 ? 1.696 -12.352 0.172 1 96.31 59 SER B N 1
ATOM 1230 C CA . SER B 1 59 ? 0.633 -13.109 0.823 1 96.31 59 SER B CA 1
ATOM 1231 C C . SER B 1 59 ? -0.69 -12.961 0.081 1 96.31 59 SER B C 1
ATOM 1233 O O . SER B 1 59 ? -1.184 -11.844 -0.095 1 96.31 59 SER B O 1
ATOM 1235 N N . LEU B 1 60 ? -1.202 -14.109 -0.376 1 93.62 60 LEU B N 1
ATOM 1236 C CA . LEU B 1 60 ? -2.496 -14.148 -1.05 1 93.62 60 LEU B CA 1
ATOM 1237 C C . LEU B 1 60 ? -3.479 -15.031 -0.283 1 93.62 60 LEU B C 1
ATOM 1239 O O . LEU B 1 60 ? -3.178 -16.188 0.018 1 93.62 60 LEU B O 1
ATOM 1243 N N . SER B 1 61 ? -4.605 -14.461 0.065 1 92.94 61 SER B N 1
ATOM 1244 C CA . SER B 1 61 ? -5.625 -15.219 0.78 1 92.94 61 SER B CA 1
ATOM 1245 C C . SER B 1 61 ? -6.996 -15.055 0.127 1 92.94 61 SER B C 1
ATOM 1247 O O . SER B 1 61 ? -7.398 -13.945 -0.213 1 92.94 61 SER B O 1
ATOM 1249 N N . ASN B 1 62 ? -7.703 -16.156 -0.1 1 91 62 ASN B N 1
ATOM 1250 C CA . ASN B 1 62 ? -9.062 -16.188 -0.623 1 91 62 ASN B CA 1
ATOM 1251 C C . ASN B 1 62 ? -9.148 -15.562 -2.012 1 91 62 ASN B C 1
ATOM 1253 O O . ASN B 1 62 ? -10.047 -14.766 -2.283 1 91 62 ASN B O 1
ATOM 1257 N N . VAL B 1 63 ? -8.094 -15.844 -2.768 1 88.25 63 VAL B N 1
ATOM 1258 C CA . VAL B 1 63 ? -8.086 -15.359 -4.145 1 88.25 63 VAL B CA 1
ATOM 1259 C C . VAL B 1 63 ? -8.305 -16.531 -5.105 1 88.25 63 VAL B C 1
ATOM 1261 O O . VAL B 1 63 ? -7.426 -17.375 -5.27 1 88.25 63 VAL B O 1
ATOM 1264 N N . SER B 1 64 ? -9.383 -16.578 -5.785 1 87.81 64 SER B N 1
ATOM 1265 C CA . SER B 1 64 ? -9.75 -17.734 -6.602 1 87.81 64 SER B CA 1
ATOM 1266 C C . SER B 1 64 ? -9.43 -17.5 -8.07 1 87.81 64 SER B C 1
ATOM 1268 O O . SER B 1 64 ? -9.406 -18.438 -8.867 1 87.81 64 SER B O 1
ATOM 1270 N N . PHE B 1 65 ? -9.086 -16.297 -8.414 1 90.25 65 PHE B N 1
ATOM 1271 C CA . PHE B 1 65 ? -8.906 -15.977 -9.828 1 90.25 65 PHE B CA 1
ATOM 1272 C C . PHE B 1 65 ? -7.426 -15.977 -10.195 1 90.25 65 PHE B C 1
ATOM 1274 O O . PHE B 1 65 ? -7.07 -15.812 -11.359 1 90.25 65 PHE B O 1
ATOM 1281 N N . VAL B 1 66 ? -6.582 -16.109 -9.211 1 92.38 66 VAL B N 1
ATOM 1282 C CA . VAL B 1 66 ? -5.145 -16.172 -9.453 1 92.38 66 VAL B CA 1
ATOM 1283 C C . VAL B 1 66 ? -4.73 -17.641 -9.664 1 92.38 66 VAL B C 1
ATOM 1285 O O . VAL B 1 66 ? -5.07 -18.5 -8.867 1 92.38 66 VAL B O 1
ATOM 1288 N N . GLY B 1 67 ? -4.102 -17.875 -10.75 1 93.62 67 GLY B N 1
ATOM 1289 C CA . GLY B 1 67 ? -3.662 -19.234 -11.047 1 93.62 67 GLY B CA 1
ATOM 1290 C C . GLY B 1 67 ? -2.156 -19.344 -11.203 1 93.62 67 GLY B C 1
ATOM 1291 O O . GLY B 1 67 ? -1.408 -18.5 -10.711 1 93.62 67 GLY B O 1
ATOM 1292 N N . ASP B 1 68 ? -1.769 -20.406 -11.82 1 94.5 68 ASP B N 1
ATOM 1293 C CA . ASP B 1 68 ? -0.355 -20.719 -12.008 1 94.5 68 ASP B CA 1
ATOM 1294 C C . ASP B 1 68 ? 0.327 -19.672 -12.891 1 94.5 68 ASP B C 1
ATOM 1296 O O . ASP B 1 68 ? 1.509 -19.375 -12.703 1 94.5 68 ASP B O 1
ATOM 1300 N N . GLU B 1 69 ? -0.427 -19.141 -13.727 1 94.44 69 GLU B N 1
ATOM 1301 C CA . GLU B 1 69 ? 0.132 -18.125 -14.617 1 94.44 69 GLU B CA 1
ATOM 1302 C C . GLU B 1 69 ? 0.583 -16.891 -13.836 1 94.44 69 GLU B C 1
ATOM 1304 O O . GLU B 1 69 ? 1.671 -16.359 -14.078 1 94.44 69 GLU B O 1
ATOM 1309 N N . GLY B 1 70 ? -0.265 -16.484 -12.969 1 94.56 70 GLY B N 1
ATOM 1310 C CA . GLY B 1 70 ? 0.078 -15.328 -12.148 1 94.56 70 GLY B CA 1
ATOM 1311 C C . GLY B 1 70 ? 1.288 -15.57 -11.266 1 94.56 70 GLY B C 1
ATOM 1312 O O . GLY B 1 70 ? 2.182 -14.727 -11.188 1 94.56 70 GLY B O 1
ATOM 1313 N N . LEU B 1 71 ? 1.273 -16.641 -10.648 1 93.56 71 LEU B N 1
ATOM 1314 C CA . LEU B 1 71 ? 2.379 -16.984 -9.766 1 93.56 71 LEU B CA 1
ATOM 1315 C C . LEU B 1 71 ? 3.68 -17.141 -10.547 1 93.56 71 LEU B C 1
ATOM 1317 O O . LEU B 1 71 ? 4.75 -16.781 -10.055 1 93.56 71 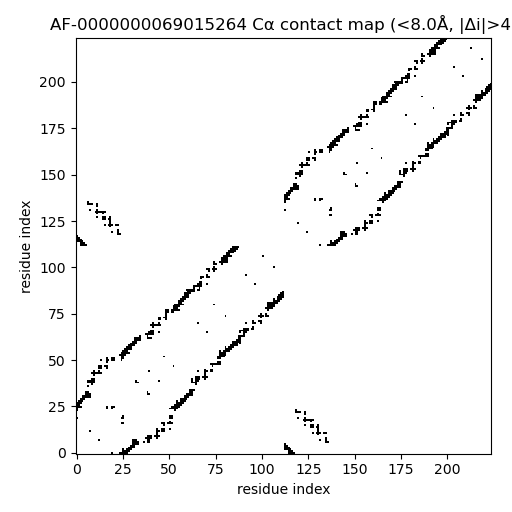LEU B O 1
ATOM 1321 N N . SER B 1 72 ? 3.561 -17.641 -11.727 1 94.25 72 SER B N 1
ATOM 1322 C CA . SER B 1 72 ? 4.734 -17.781 -12.586 1 94.25 72 SER B CA 1
ATOM 1323 C C . SER B 1 72 ? 5.316 -16.406 -12.938 1 94.25 72 SER B C 1
ATOM 1325 O O . SER B 1 72 ? 6.535 -16.234 -12.977 1 94.25 72 SER B O 1
ATOM 1327 N N . GLU B 1 73 ? 4.477 -15.461 -13.148 1 94.38 73 GLU B N 1
ATOM 1328 C CA . GLU B 1 73 ? 4.922 -14.094 -13.43 1 94.38 73 GLU B CA 1
ATOM 1329 C C . GLU B 1 73 ? 5.68 -13.508 -12.242 1 94.38 73 GLU B C 1
ATOM 1331 O O . GLU B 1 73 ? 6.703 -12.844 -12.422 1 94.38 73 GLU B O 1
ATOM 1336 N N . ILE B 1 74 ? 5.184 -13.758 -11.117 1 94.62 74 ILE B N 1
ATOM 1337 C CA . ILE B 1 74 ? 5.84 -13.297 -9.898 1 94.62 74 ILE B CA 1
ATOM 1338 C C . ILE B 1 74 ? 7.223 -13.93 -9.789 1 94.62 74 ILE B C 1
ATOM 1340 O O . ILE B 1 74 ? 8.203 -13.242 -9.5 1 94.62 74 ILE B O 1
ATOM 1344 N N . ALA B 1 75 ? 7.305 -15.156 -10.07 1 93.06 75 ALA B N 1
ATOM 1345 C CA . ALA B 1 75 ? 8.57 -15.883 -9.992 1 93.06 75 ALA B CA 1
ATOM 1346 C C . ALA B 1 75 ? 9.594 -15.312 -10.969 1 93.06 75 ALA B C 1
ATOM 1348 O O . ALA B 1 75 ? 10.773 -15.195 -10.641 1 93.06 75 ALA B O 1
ATOM 1349 N N . HIS B 1 76 ? 9.102 -14.914 -12.047 1 93.19 76 HIS B N 1
ATOM 1350 C CA . HIS B 1 76 ? 9.984 -14.422 -13.094 1 93.19 76 HIS B CA 1
ATOM 1351 C C . HIS B 1 76 ? 10.336 -12.953 -12.867 1 93.19 76 HIS B C 1
ATOM 1353 O O . HIS B 1 76 ? 11.414 -12.508 -13.266 1 93.19 76 HIS B O 1
ATOM 1359 N N . GLY B 1 77 ? 9.453 -12.25 -12.328 1 93.31 77 GLY B N 1
ATOM 1360 C CA . GLY B 1 77 ? 9.625 -10.812 -12.195 1 93.31 77 GLY B CA 1
ATOM 1361 C C . GLY B 1 77 ? 10.188 -10.398 -10.852 1 93.31 77 GLY B C 1
ATOM 1362 O O . GLY B 1 77 ? 10.812 -9.344 -10.734 1 93.31 77 GLY B O 1
ATOM 1363 N N . CYS B 1 78 ? 9.891 -11.156 -9.828 1 92.81 78 CYS B N 1
ATOM 1364 C CA . CYS B 1 78 ? 10.305 -10.812 -8.477 1 92.81 78 CYS B CA 1
ATOM 1365 C C . CYS B 1 78 ? 11.328 -11.812 -7.945 1 92.81 78 CYS B C 1
ATOM 1367 O O . CYS B 1 78 ? 10.992 -12.68 -7.141 1 92.81 78 CYS B O 1
ATOM 1369 N N . HIS B 1 79 ? 12.516 -11.555 -8.227 1 91.38 79 HIS B N 1
ATOM 1370 C CA . HIS B 1 79 ? 13.594 -12.484 -7.914 1 91.38 79 HIS B CA 1
ATOM 1371 C C . HIS B 1 79 ? 14.016 -12.367 -6.453 1 91.38 79 HIS B C 1
ATOM 1373 O O . HIS B 1 79 ? 14.695 -13.25 -5.93 1 91.38 79 HIS B O 1
ATOM 1379 N N . LEU B 1 80 ? 13.562 -11.398 -5.793 1 93.06 80 LEU B N 1
ATOM 1380 C CA . LEU B 1 80 ? 13.969 -11.18 -4.406 1 93.06 80 LEU B CA 1
ATOM 1381 C C . LEU B 1 80 ? 12.938 -11.758 -3.441 1 93.06 80 LEU B C 1
ATOM 1383 O O . LEU B 1 80 ? 13.062 -11.586 -2.227 1 93.06 80 LEU B O 1
ATOM 1387 N N . LEU B 1 81 ? 11.938 -12.406 -3.92 1 94 81 LEU B N 1
ATOM 1388 C CA . LEU B 1 81 ? 10.883 -12.969 -3.092 1 94 81 LEU B CA 1
ATOM 1389 C C . LEU B 1 81 ? 11.453 -13.938 -2.062 1 94 81 LEU B C 1
ATOM 1391 O O . LEU B 1 81 ? 12.195 -14.859 -2.416 1 94 81 LEU B O 1
ATOM 1395 N N . GLU B 1 82 ? 11.102 -13.758 -0.837 1 94.31 82 GLU B N 1
ATOM 1396 C CA . GLU B 1 82 ? 11.633 -14.57 0.256 1 94.31 82 GLU B CA 1
ATOM 1397 C C . GLU B 1 82 ? 10.523 -15.383 0.922 1 94.31 82 GLU B C 1
ATOM 1399 O O . GLU B 1 82 ? 10.773 -16.469 1.455 1 94.31 82 GLU B O 1
ATOM 1404 N N . LYS B 1 83 ? 9.359 -14.82 0.957 1 94.69 83 LYS B N 1
ATOM 1405 C CA . LYS B 1 83 ? 8.242 -15.484 1.617 1 94.69 83 LYS B CA 1
ATOM 1406 C C . LYS B 1 83 ? 6.988 -15.438 0.749 1 94.69 83 LYS B C 1
ATOM 1408 O O . LYS B 1 83 ? 6.617 -14.383 0.232 1 94.69 83 LYS B O 1
ATOM 1413 N N . LEU B 1 84 ? 6.422 -16.656 0.648 1 94.62 84 LEU B N 1
ATOM 1414 C CA . LEU B 1 84 ? 5.176 -16.781 -0.095 1 94.62 84 LEU B CA 1
ATOM 1415 C C . LEU B 1 84 ? 4.113 -17.5 0.742 1 94.62 84 LEU B C 1
ATOM 1417 O O . LEU B 1 84 ? 4.324 -18.625 1.186 1 94.62 84 LEU B O 1
ATOM 1421 N N . ASP B 1 85 ? 3.039 -16.781 0.986 1 94.94 85 ASP B N 1
ATOM 1422 C CA . ASP B 1 85 ? 1.924 -17.312 1.755 1 94.94 85 ASP B CA 1
ATOM 1423 C C . ASP B 1 85 ? 0.656 -17.391 0.908 1 94.94 85 ASP B C 1
ATOM 1425 O O . ASP B 1 85 ? 0.135 -16.359 0.471 1 94.94 85 ASP B O 1
ATOM 1429 N N . LEU B 1 86 ? 0.208 -18.594 0.725 1 93 86 LEU B N 1
ATOM 1430 C CA . LEU B 1 86 ? -1.02 -18.828 -0.028 1 93 86 LEU B CA 1
ATOM 1431 C C . LEU B 1 86 ? -2.07 -19.5 0.845 1 93 86 LEU B C 1
ATOM 1433 O O . LEU B 1 86 ? -1.787 -20.516 1.49 1 93 86 LEU B O 1
ATOM 1437 N N . PHE B 1 87 ? -3.168 -18.797 0.936 1 91.69 87 PHE B N 1
ATOM 1438 C CA . PHE B 1 87 ? -4.27 -19.359 1.707 1 91.69 87 PHE B CA 1
ATOM 1439 C C . PHE B 1 87 ? -5.547 -19.391 0.879 1 91.69 87 PHE B C 1
ATOM 1441 O O . PHE B 1 87 ? -6.035 -18.344 0.437 1 91.69 87 PHE B O 1
ATOM 1448 N N . GLN B 1 88 ? -6.121 -20.578 0.664 1 90.38 88 GLN B N 1
ATOM 1449 C CA . GLN B 1 88 ? -7.367 -20.75 -0.071 1 90.38 88 GLN B CA 1
ATOM 1450 C C . GLN B 1 88 ? -7.258 -20.203 -1.487 1 90.38 88 GLN B C 1
ATOM 1452 O O . GLN B 1 88 ? -8.094 -19.406 -1.915 1 90.38 88 GLN B O 1
ATOM 1457 N N . CYS B 1 89 ? -6.258 -20.609 -2.184 1 90.56 89 CYS B N 1
ATOM 1458 C CA . CYS B 1 89 ? -6.035 -20.312 -3.594 1 90.56 89 CYS B CA 1
ATOM 1459 C C . CYS B 1 89 ? -6.09 -21.578 -4.438 1 90.56 89 CYS B C 1
ATOM 1461 O O . CYS B 1 89 ? -5.051 -22.125 -4.801 1 90.56 89 CYS B O 1
ATOM 1463 N N . PRO B 1 90 ? -7.219 -22 -4.875 1 88.56 90 PRO B N 1
ATOM 1464 C CA . PRO B 1 90 ? -7.441 -23.312 -5.492 1 88.56 90 PRO B CA 1
ATOM 1465 C C . PRO B 1 90 ? -6.844 -23.406 -6.895 1 88.56 90 PRO B C 1
ATOM 1467 O O . PRO B 1 90 ? -6.609 -24.516 -7.387 1 88.56 90 PRO B O 1
ATOM 1470 N N . ARG B 1 91 ? -6.684 -22.344 -7.523 1 92 91 ARG B N 1
ATOM 1471 C CA . ARG B 1 91 ? -6.23 -22.375 -8.914 1 92 91 ARG B CA 1
ATOM 1472 C C . ARG B 1 91 ? -4.711 -22.469 -8.984 1 92 91 ARG B C 1
ATOM 1474 O O . ARG B 1 91 ? -4.148 -22.609 -10.07 1 92 91 ARG B O 1
ATOM 1481 N N . ILE B 1 92 ? -4.059 -22.297 -7.867 1 92.81 92 ILE B N 1
ATOM 1482 C CA . ILE B 1 92 ? -2.605 -22.438 -7.812 1 92.81 92 ILE B CA 1
ATOM 1483 C C . ILE B 1 92 ? -2.232 -23.891 -7.527 1 92.81 92 ILE B C 1
ATOM 1485 O O . ILE B 1 92 ? -2.713 -24.484 -6.559 1 92.81 92 ILE B O 1
ATOM 1489 N N . THR B 1 93 ? -1.388 -24.375 -8.336 1 91.44 93 THR B N 1
ATOM 1490 C CA . THR B 1 93 ? -1.006 -25.781 -8.195 1 91.44 93 THR B CA 1
ATOM 1491 C C . THR B 1 93 ? 0.416 -25.891 -7.652 1 91.44 93 THR B C 1
ATOM 1493 O O . THR B 1 93 ? 1.139 -24.906 -7.562 1 91.44 93 THR B O 1
ATOM 1496 N N . ASN B 1 94 ? 0.787 -27.109 -7.301 1 89.19 94 ASN B N 1
ATOM 1497 C CA . ASN B 1 94 ? 2.125 -27.391 -6.797 1 89.19 94 ASN B CA 1
ATOM 1498 C C . ASN B 1 94 ? 3.193 -27.109 -7.852 1 89.19 94 ASN B C 1
ATOM 1500 O O . ASN B 1 94 ? 4.34 -26.812 -7.516 1 89.19 94 ASN B O 1
ATOM 1504 N N . LYS B 1 95 ? 2.771 -27.219 -9.055 1 88.62 95 LYS B N 1
ATOM 1505 C CA . LYS B 1 95 ? 3.715 -26.969 -10.141 1 88.62 95 LYS B CA 1
ATOM 1506 C C . LYS B 1 95 ? 4.25 -25.547 -10.086 1 88.62 95 LYS B C 1
ATOM 1508 O O . LYS B 1 95 ? 5.449 -25.312 -10.242 1 88.62 95 LYS B O 1
ATOM 1513 N N . SER B 1 96 ? 3.412 -24.656 -9.891 1 90.25 96 SER B N 1
ATOM 1514 C CA . SER B 1 96 ? 3.816 -23.25 -9.844 1 90.25 96 SER B CA 1
ATOM 1515 C C . SER B 1 96 ? 4.625 -22.953 -8.586 1 90.25 96 SER B C 1
ATOM 1517 O O . SER B 1 96 ? 5.555 -22.141 -8.617 1 90.25 96 SER B O 1
ATOM 1519 N N . LEU B 1 97 ? 4.258 -23.609 -7.551 1 87.75 97 LEU B N 1
ATOM 1520 C CA . LEU B 1 97 ? 5.004 -23.422 -6.309 1 87.75 97 LEU B CA 1
ATOM 1521 C C . LEU B 1 97 ? 6.445 -23.891 -6.469 1 87.75 97 LEU B C 1
ATOM 1523 O O . LEU B 1 97 ? 7.371 -23.234 -5.988 1 87.75 97 LEU B O 1
ATOM 1527 N N . LEU B 1 98 ? 6.582 -24.969 -7.172 1 87.62 98 LEU B N 1
ATOM 1528 C CA . LEU B 1 98 ? 7.918 -25.5 -7.449 1 87.62 98 LEU B CA 1
ATOM 1529 C C . LEU B 1 98 ? 8.688 -24.547 -8.367 1 87.62 98 LEU B C 1
ATOM 1531 O O . LEU B 1 98 ? 9.891 -24.344 -8.18 1 87.62 98 LEU B O 1
ATOM 1535 N N . GLY B 1 99 ? 8.008 -24.016 -9.266 1 87.06 99 GLY B N 1
ATOM 1536 C CA . GLY B 1 99 ? 8.633 -23.062 -10.164 1 87.06 99 GLY B CA 1
ATOM 1537 C C . GLY B 1 99 ? 9.133 -21.812 -9.453 1 87.06 99 GLY B C 1
ATOM 1538 O O . GLY B 1 99 ? 10.227 -21.328 -9.75 1 87.06 99 GLY B O 1
ATOM 1539 N N . ILE B 1 100 ? 8.406 -21.328 -8.602 1 88.19 100 ILE B N 1
ATOM 1540 C CA . ILE B 1 100 ? 8.797 -20.156 -7.84 1 88.19 100 ILE B CA 1
ATOM 1541 C C . ILE B 1 100 ? 10.031 -20.453 -7 1 88.19 100 ILE B C 1
ATOM 1543 O O . ILE B 1 100 ? 10.945 -19.641 -6.902 1 88.19 100 ILE B O 1
ATOM 1547 N N . ALA B 1 101 ? 9.961 -21.625 -6.398 1 85.44 101 ALA B N 1
ATOM 1548 C CA . ALA B 1 101 ? 11.086 -22.047 -5.566 1 85.44 101 ALA B CA 1
ATOM 1549 C C . ALA B 1 101 ? 12.375 -22.109 -6.375 1 85.44 101 ALA B C 1
ATOM 1551 O O . ALA B 1 101 ? 13.453 -21.812 -5.863 1 85.44 101 ALA B O 1
ATOM 1552 N N . LYS B 1 102 ? 12.281 -22.391 -7.605 1 85.25 102 LYS B N 1
ATOM 1553 C CA . LYS B 1 102 ? 13.438 -22.516 -8.484 1 85.25 102 LYS B CA 1
ATOM 1554 C C . LYS B 1 102 ? 13.945 -21.156 -8.93 1 85.25 102 LYS B C 1
ATOM 1556 O O . LYS B 1 102 ? 15.156 -20.953 -9.086 1 85.25 102 LYS B O 1
ATOM 1561 N N . ASN B 1 103 ? 13.008 -20.234 -9.125 1 87.06 103 ASN B N 1
ATOM 1562 C CA . ASN B 1 103 ? 13.359 -18.938 -9.695 1 87.06 103 ASN B CA 1
ATOM 1563 C C . ASN B 1 103 ? 13.703 -17.922 -8.617 1 87.06 103 ASN B C 1
ATOM 1565 O O . ASN B 1 103 ? 14.367 -16.922 -8.883 1 87.06 103 ASN B O 1
ATOM 1569 N N . CYS B 1 104 ? 13.219 -18.125 -7.531 1 85.69 104 CYS B N 1
ATOM 1570 C CA . CYS B 1 104 ? 13.469 -17.234 -6.414 1 85.69 104 CYS B CA 1
ATOM 1571 C C . CYS B 1 104 ? 14.438 -17.859 -5.414 1 85.69 104 CYS B C 1
ATOM 1573 O O . CYS B 1 104 ? 14.008 -18.562 -4.5 1 85.69 104 CYS B O 1
ATOM 1575 N N . LEU B 1 105 ? 15.625 -17.453 -5.539 1 81.19 105 LEU B N 1
ATOM 1576 C CA . LEU B 1 105 ? 16.719 -18.062 -4.797 1 81.19 105 LEU B CA 1
ATOM 1577 C C . LEU B 1 105 ? 16.656 -17.703 -3.318 1 81.19 105 LEU B C 1
ATOM 1579 O O . LEU B 1 105 ? 17.219 -18.391 -2.471 1 81.19 105 LEU B O 1
ATOM 1583 N N . ASN B 1 106 ? 15.938 -16.703 -3.053 1 84.81 106 ASN B N 1
ATOM 1584 C CA . ASN B 1 106 ? 15.852 -16.234 -1.675 1 84.81 106 ASN B CA 1
ATOM 1585 C C . ASN B 1 106 ? 14.609 -16.766 -0.971 1 84.81 106 ASN B C 1
ATOM 1587 O O . ASN B 1 106 ? 14.352 -16.422 0.185 1 84.81 106 ASN B O 1
ATOM 1591 N N . LEU B 1 107 ? 13.906 -17.547 -1.661 1 83.25 107 LEU B N 1
ATOM 1592 C CA . LEU B 1 107 ? 12.664 -18.047 -1.091 1 83.25 107 LEU B CA 1
ATOM 1593 C C . LEU B 1 107 ? 12.945 -18.953 0.097 1 83.25 107 LEU B C 1
ATOM 1595 O O . LEU B 1 107 ? 13.688 -19.938 -0.027 1 83.25 107 LEU B O 1
ATOM 1599 N N . ASN B 1 108 ? 12.414 -18.609 1.199 1 83.19 108 ASN B N 1
ATOM 1600 C CA . ASN B 1 108 ? 12.742 -19.391 2.391 1 83.19 108 ASN B CA 1
ATOM 1601 C C . ASN B 1 108 ? 11.492 -19.953 3.057 1 83.19 108 ASN B C 1
ATOM 1603 O O . ASN B 1 108 ? 11.586 -20.844 3.898 1 83.19 108 ASN B O 1
ATOM 1607 N N . SER B 1 109 ? 10.336 -19.469 2.645 1 83.06 109 SER B N 1
ATOM 1608 C CA . SER B 1 109 ? 9.117 -19.953 3.266 1 83.06 109 SER B CA 1
ATOM 1609 C C . SER B 1 109 ? 7.941 -19.906 2.291 1 83.06 109 SER B C 1
ATOM 1611 O O . SER B 1 109 ? 7.715 -18.891 1.636 1 83.06 109 SER B O 1
ATOM 1613 N N . VAL B 1 110 ? 7.449 -21.062 2.062 1 82.56 110 VAL B N 1
ATOM 1614 C CA . VAL B 1 110 ? 6.211 -21.188 1.3 1 82.56 110 VAL B CA 1
ATOM 1615 C C . VAL B 1 110 ? 5.125 -21.797 2.172 1 82.56 110 VAL B C 1
ATOM 1617 O O . VAL B 1 110 ? 5.316 -22.875 2.742 1 82.56 110 VAL B O 1
ATOM 1620 N N . ASN B 1 111 ? 4.121 -20.953 2.447 1 82 111 ASN B N 1
ATOM 1621 C CA . ASN B 1 111 ? 2.996 -21.438 3.248 1 82 111 ASN B CA 1
ATOM 1622 C C . ASN B 1 111 ? 1.703 -21.469 2.438 1 82 111 ASN B C 1
ATOM 1624 O O . ASN B 1 111 ? 1.435 -20.547 1.655 1 82 111 ASN B O 1
ATOM 1628 N N . GLU B 1 112 ? 1.041 -22.562 2.365 1 77.38 112 GLU B N 1
ATOM 1629 C CA . GLU B 1 112 ? -0.193 -22.734 1.606 1 77.38 112 GLU B CA 1
ATOM 1630 C C . GLU B 1 112 ? -1.391 -22.922 2.535 1 77.38 112 GLU B C 1
ATOM 1632 O O . GLU B 1 112 ? -1.248 -23.438 3.646 1 77.38 112 GLU B O 1
#

Nearest PDB structures (foldseek):
  6o60-assembly1_C  TM=9.260E-01  e=1.014E-04  Homo sapiens
  6wcq-assembly1_B  TM=8.529E-01  e=1.742E-04  Homo sapiens
  6brq-assembly1_B  TM=8.073E-01  e=1.124E-03  Oryza sativa Japonica Group
  2p1n-assembly3_B  TM=6.955E-01  e=4.842E-04  Arabidopsis thaliana
  5zb2-assembly1_A-2  TM=8.140E-01  e=3.678E-02  Saccharomyces cerevisiae S288C

Radius of gyration: 18.06 Å; Cα contacts (8 Å, |Δi|>4): 617; chains: 2; bounding box: 36×53×34 Å